Protein 7EYM (pdb70)

Structure (mmCIF, N/CA/C/O backbone):
data_7EYM
#
_entry.id   7EYM
#
_cell.length_a   55.242
_cell.length_b   55.242
_cell.length_c   111.851
_cell.angle_alpha   90.000
_cell.angle_beta   90.000
_cell.angle_gamma   90.000
#
_symmetry.space_group_name_H-M   'P 41 21 2'
#
loop_
_entity.id
_entity.type
_entity.pdbx_description
1 polymer 'Pyrimidine/purine nucleoside phosphorylase'
2 water water
#
loop_
_atom_site.group_PDB
_atom_site.id
_atom_site.type_symbol
_atom_site.label_atom_id
_atom_site.label_alt_id
_atom_site.label_comp_id
_atom_site.label_asym_id
_atom_site.label_entity_id
_atom_site.label_seq_id
_atom_site.pdbx_PDB_ins_code
_atom_site.Cartn_x
_atom_site.Cartn_y
_atom_site.Cartn_z
_atom_site.occupancy
_atom_site.B_iso_or_equiv
_atom_site.auth_seq_id
_atom_site.auth_comp_id
_atom_site.auth_asym_id
_atom_site.auth_atom_id
_atom_site.pdbx_PDB_model_num
ATOM 1 N N . SER A 1 1 ? 0.02300 -2.10300 25.52900 1.000 38.42000 0 SER A N 1
ATOM 2 C CA . SER A 1 1 ? 0.06200 -3.51800 25.17600 1.000 35.87000 0 SER A CA 1
ATOM 3 C C . SER A 1 1 ? -0.05500 -3.69700 23.66500 1.000 28.38000 0 SER A C 1
ATOM 4 O O . SER A 1 1 ? 0.94000 -3.96100 22.98400 1.000 34.60000 0 SER A O 1
ATOM 7 N N . MET A 1 2 ? -1.26800 -3.55000 23.13300 1.000 23.43000 1 MET A N 1
ATOM 8 C CA . MET A 1 2 ? -1.43100 -3.60500 21.68900 1.000 20.40000 1 MET A CA 1
ATOM 9 C C . MET A 1 2 ? -0.76600 -2.40800 21.02000 1.000 19.35000 1 MET A C 1
ATOM 10 O O . MET A 1 2 ? -0.08600 -2.56000 20.00000 1.000 22.83000 1 MET A O 1
ATOM 15 N N . ILE A 1 3 ? -0.95100 -1.21700 21.58500 1.000 13.26000 2 ILE A N 1
ATOM 16 C CA . ILE A 1 3 ? -0.46700 0.03800 21.01200 1.000 9.91000 2 ILE A CA 1
ATOM 17 C C . ILE A 1 3 ? 0.46200 0.66000 22.04100 1.000 11.45000 2 ILE A C 1
ATOM 18 O O . ILE A 1 3 ? 0.01800 1.06000 23.12500 1.000 12.41000 2 ILE A O 1
ATOM 23 N N . LYS A 1 4 ? 1.74600 0.73500 21.72900 1.000 11.46000 3 LYS A N 1
ATOM 24 C CA . LYS A 1 4 ? 2.73900 1.19200 22.69100 1.000 11.64000 3 LYS A CA 1
ATOM 25 C C . LYS A 1 4 ? 2.99600 2.67900 22.49700 1.000 11.64000 3 LYS A C 1
ATOM 26 O O . LYS A 1 4 ? 3.42500 3.10500 21.42100 1.000 12.52000 3 LYS A O 1
ATOM 32 N N . GLU A 1 5 ? 2.75600 3.47200 23.53200 1.000 11.05000 4 GLU A N 1
ATOM 33 C CA . GLU A 1 5 ? 3.09300 4.88600 23.47800 1.000 12.94000 4 GLU A CA 1
ATOM 34 C C . GLU A 1 5 ? 4.52100 5.10700 23.95500 1.000 15.72000 4 GLU A C 1
ATOM 35 O O . GLU A 1 5 ? 4.93200 4.57300 24.99200 1.000 18.05000 4 GLU A O 1
ATOM 41 N N . ASN A 1 6 ? 5.27600 5.89400 23.20200 1.000 11.99000 5 ASN A N 1
ATOM 42 C CA . ASN A 1 6 ? 6.58300 6.35700 23.64200 1.000 14.30000 5 ASN A CA 1
ATOM 43 C C . ASN A 1 6 ? 6.60500 7.87400 23.67100 1.000 16.83000 5 ASN A C 1
ATOM 44 O O . ASN A 1 6 ? 5.98100 8.53700 22.83600 1.000 13.54000 5 ASN A O 1
ATOM 49 N N . VAL A 1 7 ? 7.30200 8.41600 24.66000 1.000 16.94000 6 VAL A N 1
ATOM 50 C CA . VAL A 1 7 ? 7.42400 9.85200 24.84900 1.000 14.98000 6 VAL A CA 1
ATOM 51 C C . VAL A 1 7 ? 8.90600 10.19000 24.89100 1.000 15.84000 6 VAL A C 1
ATOM 52 O O . VAL A 1 7 ? 9.67900 9.53900 25.60400 1.000 19.90000 6 VAL A O 1
ATOM 56 N N . TYR A 1 8 ? 9.29700 11.21000 24.13700 1.000 13.81000 7 TYR A N 1
ATOM 57 C CA . TYR A 1 8 ? 10.68100 11.63900 24.04400 1.000 15.48000 7 TYR A CA 1
ATOM 58 C C . TYR A 1 8 ? 10.73400 13.15400 24.18400 1.000 10.25000 7 TYR A C 1
ATOM 59 O O . TYR A 1 8 ? 9.73200 13.85100 24.02600 1.000 13.41000 7 TYR A O 1
ATOM 68 N N . PHE A 1 9 ? 11.93500 13.65800 24.48100 1.000 13.34000 8 PHE A N 1
ATOM 69 C CA . PHE A 1 9 ? 12.21100 15.09300 24.47500 1.000 14.2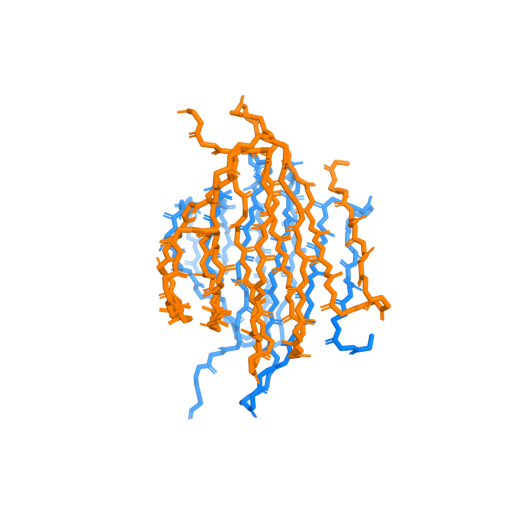7000 8 PHE A CA 1
ATOM 70 C C . PHE A 1 9 ? 11.20100 15.87300 25.30700 1.000 15.44000 8 PHE A C 1
ATOM 71 O O . PHE A 1 9 ? 10.61200 16.85900 24.86100 1.000 15.30000 8 PHE A O 1
ATOM 79 N N . ASP A 1 10 ? 10.99700 15.40900 26.53900 1.000 19.00000 9 ASP A N 1
ATOM 80 C CA . ASP A 1 10 ? 10.15600 16.11900 27.49800 1.000 18.34000 9 ASP A CA 1
ATOM 81 C C . ASP A 1 10 ? 8.72100 16.26000 26.99500 1.000 17.85000 9 ASP A C 1
ATOM 82 O O . ASP A 1 10 ? 8.02400 17.21800 27.33400 1.000 19.76000 9 ASP A O 1
ATOM 87 N N . GLY A 1 11 ? 8.26300 15.30000 26.19000 1.000 17.53000 10 GLY A N 1
ATOM 88 C CA . GLY A 1 11 ? 6.92100 15.33500 25.64600 1.000 14.86000 10 GLY A CA 1
ATOM 89 C C . GLY A 1 11 ? 6.78500 15.99500 24.28800 1.000 15.23000 10 GLY A C 1
ATOM 90 O O . GLY A 1 11 ? 5.66500 16.08000 23.76700 1.000 14.56000 10 GLY A O 1
ATOM 91 N N . ASN A 1 12 ? 7.87700 16.47600 23.70400 1.000 12.59000 11 ASN A N 1
ATOM 92 C CA . ASN A 1 12 ? 7.81000 17.15100 22.41500 1.000 11.83000 11 ASN A CA 1
ATOM 93 C C . ASN A 1 12 ? 7.81300 16.19700 21.23000 1.000 11.40000 11 ASN A C 1
ATOM 94 O O . ASN A 1 12 ? 7.59400 16.64700 20.10200 1.000 11.43000 11 ASN A O 1
ATOM 99 N N . VAL A 1 13 ? 8.08500 14.91700 21.44900 1.000 10.18000 12 VAL A N 1
ATOM 100 C CA . VAL A 1 13 ? 7.90000 13.87900 20.44600 1.000 12.40000 12 VAL A CA 1
ATOM 101 C C . VAL A 1 13 ? 7.15400 12.74300 21.12600 1.000 12.03000 12 VAL A C 1
ATOM 102 O O . VAL A 1 13 ? 7.55600 12.28900 22.20500 1.000 12.44000 12 VAL A O 1
ATOM 106 N N . LYS A 1 14 ? 6.06200 12.29900 20.51500 1.000 11.12000 13 LYS A N 1
ATOM 107 C CA . LYS A 1 14 ? 5.31700 11.14700 21.00500 1.000 11.27000 13 LYS A CA 1
ATOM 108 C C . LYS A 1 14 ? 5.00100 10.23500 19.83100 1.000 9.76000 13 LYS A C 1
ATOM 109 O O . LYS A 1 14 ? 4.77400 10.70300 18.70700 1.000 9.77000 13 LYS A O 1
ATOM 115 N N . SER A 1 15 ? 5.01200 8.92900 20.09000 1.000 11.90000 14 SER A N 1
ATOM 116 C CA . SER A 1 15 ? 4.77600 7.94900 19.04100 1.000 10.62000 14 SER A CA 1
ATOM 117 C C . SER A 1 15 ? 3.91100 6.81600 19.56600 1.000 9.73000 14 SER A C 1
ATOM 118 O O . SER A 1 15 ? 3.82500 6.57700 20.77800 1.000 10.24000 14 SER A O 1
ATOM 121 N N . LEU A 1 16 ? 3.24700 6.14300 18.62700 1.000 8.57000 15 LEU A N 1
ATOM 122 C CA . LEU A 1 16 ? 2.42700 4.96700 18.89100 1.000 9.06000 15 LEU A CA 1
ATOM 123 C C . LEU A 1 16 ? 2.93800 3.81000 18.04600 1.000 7.98000 15 LEU 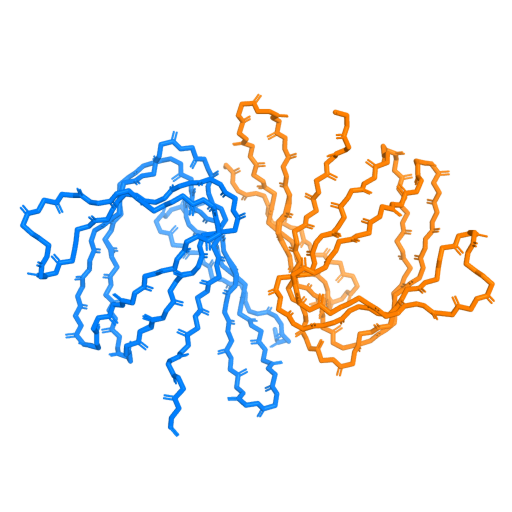A C 1
ATOM 124 O O . LEU A 1 16 ? 2.92500 3.88300 16.80800 1.000 8.49000 15 LEU A O 1
ATOM 129 N N . GLY A 1 17 ? 3.40700 2.75500 18.70600 1.000 9.85000 16 GLY A N 1
ATOM 130 C CA . GLY A 1 17 ? 3.90500 1.58200 18.01200 1.000 9.67000 16 GLY A CA 1
ATOM 131 C C . GLY A 1 17 ? 2.80600 0.54100 17.88600 1.000 10.90000 16 GLY A C 1
ATOM 132 O O . GLY A 1 17 ? 2.06600 0.27900 18.83600 1.000 13.08000 16 GLY A O 1
ATOM 133 N N . PHE A 1 18 ? 2.70900 -0.05300 16.70400 1.000 9.76000 17 PHE A N 1
ATOM 134 C CA . PHE A 1 18 ? 1.64900 -1.00300 16.42000 1.000 13.35000 17 PHE A CA 1
ATOM 135 C C . PHE A 1 18 ? 2.20600 -2.10700 15.53900 1.000 11.04000 17 PHE A C 1
ATOM 136 O O . PHE A 1 18 ? 3.10400 -1.88500 14.72600 1.000 13.13000 17 PHE A O 1
ATOM 144 N N . SER A 1 19 ? 1.62600 -3.29100 15.66500 1.000 14.47000 18 SER A N 1
ATOM 145 C CA . SER A 1 19 ? 2.15600 -4.45500 14.98000 1.000 20.46000 18 SER A CA 1
ATOM 146 C C . SER A 1 19 ? 1.16400 -4.96600 13.94800 1.000 23.31000 18 SER A C 1
ATOM 147 O O . SER A 1 19 ? -0.03900 -5.06600 14.21600 1.000 26.65000 18 SER A O 1
ATOM 150 N N . GLN A 1 20 ? 1.69000 -5.28700 12.77700 1.000 21.76000 19 GLN A N 1
ATOM 151 C CA . GLN A 1 20 ? 0.99900 -6.04700 11.75800 1.000 24.04000 19 GLN A CA 1
ATOM 152 C C . GLN A 1 20 ? 1.66500 -7.42200 11.72100 1.000 30.37000 19 GLN A C 1
ATOM 153 O O . GLN A 1 20 ? 2.52600 -7.72800 12.54500 1.000 34.24000 19 GLN A O 1
ATOM 159 N N . GLN A 1 21 ? 1.26900 -8.27100 10.77500 1.000 42.17000 20 GLN A N 1
ATOM 160 C CA . GLN A 1 21 ? 1.79000 -9.63500 10.78800 1.000 40.73000 20 GLN A CA 1
ATOM 161 C C . GLN A 1 21 ? 3.27300 -9.68500 10.42600 1.000 33.59000 20 GLN A C 1
ATOM 162 O O . GLN A 1 21 ? 4.00000 -10.54300 10.93400 1.000 41.55000 20 GLN A O 1
ATOM 168 N N . ASP A 1 22 ? 3.75600 -8.75400 9.59700 1.000 34.93000 21 ASP A N 1
ATOM 169 C CA . ASP A 1 22 ? 5.19000 -8.63000 9.35100 1.000 35.36000 21 ASP A CA 1
ATOM 170 C C . ASP A 1 22 ? 5.95000 -7.81500 10.39700 1.000 31.08000 21 ASP A C 1
ATOM 171 O O . ASP A 1 22 ? 7.14100 -7.55800 10.19700 1.000 28.69000 21 ASP A O 1
ATOM 176 N N . GLY A 1 23 ? 5.31500 -7.43600 11.50300 1.000 19.46000 22 GLY A N 1
ATOM 177 C CA . GLY A 1 23 ? 5.98900 -6.72100 12.56900 1.000 19.92000 22 GLY A CA 1
ATOM 178 C C . GLY A 1 23 ? 5.48800 -5.32200 12.88400 1.000 15.01000 22 GLY A C 1
ATOM 179 O O . GLY A 1 23 ? 4.35400 -4.95600 12.55200 1.000 19.26000 22 GLY A O 1
ATOM 180 N N . GLU A 1 24 ? 6.34100 -4.52200 13.51800 1.000 12.20000 23 GLU A N 1
ATOM 181 C CA . GLU A 1 24 ? 5.95700 -3.24600 14.11200 1.000 11.13000 23 GLU A CA 1
ATOM 182 C C . GLU A 1 24 ? 6.25800 -2.05400 13.20900 1.000 14.68000 23 GLU A C 1
ATOM 183 O O . GLU A 1 24 ? 7.25200 -2.03000 12.47900 1.000 15.04000 23 GLU A O 1
ATOM 189 N N . SER A 1 25 ? 5.38800 -1.04500 13.29900 1.000 11.12000 24 SER A N 1
ATOM 190 C CA . SER A 1 25 ? 5.58300 0.27300 12.70600 1.000 10.46000 24 SER A CA 1
ATOM 191 C C . SER A 1 25 ? 5.22200 1.30200 13.76500 1.000 9.01000 24 SER A C 1
ATOM 192 O O . SER A 1 25 ? 4.69200 0.96600 14.82200 1.000 9.21000 24 SER A O 1
ATOM 195 N N . THR A 1 26 ? 5.51600 2.57000 13.50600 1.000 9.74000 25 THR A N 1
ATOM 196 C CA . THR A 1 26 ? 5.10900 3.60500 14.44800 1.000 9.38000 25 THR A CA 1
ATOM 197 C C . THR A 1 26 ? 4.55500 4.80300 13.70400 1.000 8.88000 25 THR A C 1
ATOM 198 O O . THR A 1 26 ? 5.00500 5.14000 12.60400 1.000 10.43000 25 THR A O 1
ATOM 202 N N A VAL A 1 27 ? 3.55500 5.45600 14.30000 0.690 8.19000 26 VAL A N 1
ATOM 203 N N B VAL A 1 27 ? 3.56700 5.42900 14.30000 0.310 8.23000 26 VAL A N 1
ATOM 204 C CA A VAL A 1 27 ? 3.09100 6.76400 13.84700 0.690 8.91000 26 VAL A CA 1
ATOM 205 C CA B VAL A 1 27 ? 3.18400 6.75800 13.87200 0.310 8.93000 26 VAL A CA 1
ATOM 206 C C A VAL A 1 27 ? 3.27000 7.74400 15.00000 0.690 8.49000 26 VAL A C 1
ATOM 207 C C B VAL A 1 27 ? 3.47900 7.69500 15.02800 0.310 8.44000 26 VAL A C 1
ATOM 208 O O A VAL A 1 27 ? 2.99600 7.40400 16.15400 0.690 10.36000 26 VAL A O 1
ATOM 209 O O B VAL A 1 27 ? 3.49600 7.28600 16.19300 0.310 7.74000 26 VAL A O 1
ATOM 216 N N . GLY A 1 28 ? 3.76700 8.94600 14.70300 1.000 8.22000 27 GLY A N 1
ATOM 217 C CA . GLY A 1 28 ? 4.09400 9.86500 15.76800 1.000 8.85000 27 GLY A CA 1
ATOM 218 C C . GLY A 1 28 ? 3.91000 11.30900 15.37900 1.000 6.68000 27 GLY A C 1
ATOM 219 O O . GLY A 1 28 ? 3.55900 11.63500 14.24500 1.000 8.04000 27 GLY A O 1
ATOM 220 N N . VAL A 1 29 ? 4.16300 12.17800 16.35600 1.000 8.06000 28 VAL A N 1
ATOM 221 C CA . VAL A 1 29 ? 4.09500 13.61900 16.17400 1.000 7.94000 28 VAL A CA 1
ATOM 222 C C . VAL A 1 29 ? 5.33600 14.24100 16.79200 1.000 8.61000 28 VAL A C 1
ATOM 223 O O . VAL A 1 29 ? 5.75300 13.85600 17.89000 1.000 8.59000 28 VAL A O 1
ATOM 227 N N . MET A 1 30 ? 5.90600 15.22600 16.10600 1.000 7.90000 29 MET A N 1
ATOM 228 C CA . MET A 1 30 ? 6.96700 16.06000 16.65800 1.000 8.53000 29 MET A CA 1
ATOM 229 C C . MET A 1 30 ? 6.47100 17.49300 16.74400 1.000 8.92000 29 MET A C 1
ATOM 230 O O . MET A 1 30 ? 5.99100 18.05500 15.75300 1.000 9.85000 29 MET A O 1
ATOM 235 N N . ALA A 1 31 ? 6.56400 18.07500 17.94100 1.000 9.49000 30 ALA A N 1
ATOM 236 C CA . ALA A 1 31 ? 6.24900 19.48400 18.12800 1.000 9.12000 30 ALA A CA 1
ATOM 237 C C . ALA A 1 31 ? 7.36900 20.35400 17.55400 1.000 8.94000 30 ALA A C 1
ATOM 238 O O . ALA A 1 31 ? 8.47900 19.87200 17.31700 1.000 10.64000 30 ALA A O 1
ATOM 240 N N . PRO A 1 32 ? 7.08700 21.63000 17.26800 1.000 9.78000 31 PRO A N 1
ATOM 241 C CA . PRO A 1 32 ? 8.14500 22.50500 16.74200 1.000 10.20000 31 PRO A CA 1
ATOM 242 C C . PRO A 1 32 ? 9.35100 22.54000 17.66800 1.000 10.67000 31 PRO A C 1
ATOM 243 O O . PRO A 1 32 ? 9.21600 22.62800 18.89100 1.000 12.18000 31 PRO A O 1
ATOM 247 N N . GLY A 1 33 ? 10.53200 22.46400 17.07200 1.000 10.80000 32 GLY A N 1
ATOM 248 C CA . GLY A 1 33 ? 11.76500 22.38000 17.82300 1.000 10.31000 32 GLY A CA 1
ATOM 249 C C . GLY A 1 33 ? 12.84100 21.73200 16.97700 1.000 10.75000 32 GLY A C 1
ATOM 250 O O . GLY A 1 33 ? 12.68600 21.57800 15.76700 1.000 10.35000 32 GLY A O 1
ATOM 251 N N . GLN A 1 34 ? 13.92400 21.34800 17.63600 1.000 10.96000 33 GLN A N 1
ATOM 252 C CA . GLN A 1 34 ? 15.08700 20.70800 16.98400 1.000 10.84000 33 GLN A CA 1
ATOM 253 C C . GLN A 1 34 ? 15.51600 19.48700 17.79200 1.000 11.51000 33 GLN A C 1
ATOM 254 O O . GLN A 1 34 ? 15.63200 19.58700 18.97000 1.000 14.86000 33 GLN A O 1
ATOM 260 N N . TYR A 1 35 ? 15.64000 18.34200 17.12400 1.000 9.92000 34 TYR A N 1
ATOM 261 C CA . TYR A 1 35 ? 15.80400 17.05000 17.77600 1.000 11.18000 34 TYR A CA 1
ATOM 262 C C . TYR A 1 35 ? 16.91100 16.26100 17.10500 1.000 11.34000 34 TYR A C 1
ATOM 263 O O . TYR A 1 35 ? 17.25500 16.49200 15.94300 1.000 12.93000 34 TYR A O 1
ATOM 272 N N A THR A 1 36 ? 17.46900 15.32500 17.85500 0.670 14.77000 35 THR A N 1
ATOM 273 N N B THR A 1 36 ? 17.45200 15.29300 17.83800 0.330 14.77000 35 THR A N 1
ATOM 274 C CA A THR A 1 36 ? 18.41400 14.36100 17.32200 0.670 13.59000 35 THR A CA 1
ATOM 275 C CA B THR A 1 36 ? 18.45100 14.37500 17.30600 0.330 13.74000 35 THR A CA 1
ATOM 276 C C A THR A 1 36 ? 17.90800 12.97700 17.67400 0.670 15.68000 35 THR A C 1
ATOM 277 C C B THR A 1 36 ? 18.06700 12.96000 17.70600 0.330 15.58000 35 THR A C 1
ATOM 278 O O A THR A 1 36 ? 17.39000 12.75900 18.77400 0.670 16.13000 35 THR A O 1
ATOM 279 O O B THR A 1 36 ? 17.80500 12.69800 18.88400 0.330 16.16000 35 THR A O 1
ATOM 286 N N . PHE A 1 37 ? 18.02800 12.05100 16.73400 1.000 16.34000 36 PHE A N 1
ATOM 287 C CA . PHE A 1 37 ? 17.65000 10.67400 16.98900 1.000 15.37000 36 PHE A CA 1
ATOM 288 C C . PHE A 1 37 ? 18.71100 9.73300 16.45500 1.000 16.64000 36 PHE A C 1
ATOM 289 O O . PHE A 1 37 ? 19.33100 9.99200 15.42500 1.000 17.47000 36 PHE A O 1
ATOM 297 N N . GLY A 1 38 ? 18.90100 8.62500 17.16200 1.000 19.26000 37 GLY A N 1
ATOM 298 C CA . GLY A 1 38 ? 19.78200 7.57600 16.71000 1.000 18.12000 37 GLY A CA 1
ATOM 299 C C . GLY A 1 38 ? 18.96800 6.47300 16.07700 1.000 17.99000 37 GLY A C 1
ATOM 300 O O . GLY A 1 38 ? 17.76900 6.34200 16.31400 1.000 24.11000 37 GLY A O 1
ATOM 301 N N . THR A 1 39 ? 19.62400 5.69000 15.23200 1.000 17.08000 38 THR A N 1
ATOM 302 C CA . THR A 1 39 ? 18.97900 4.55100 14.60800 1.000 15.38000 38 THR A CA 1
ATOM 303 C C . THR A 1 39 ? 19.75500 3.29500 14.94800 1.000 18.45000 38 THR A C 1
ATOM 304 O O . THR A 1 39 ? 20.97000 3.32500 15.14800 1.000 21.34000 38 THR A O 1
ATOM 308 N N . GLY A 1 40 ? 19.02000 2.18900 15.03500 1.000 17.91000 39 GLY A N 1
ATOM 309 C CA . GLY A 1 40 ? 19.57000 0.85800 15.02900 1.000 18.85000 39 GLY A CA 1
ATOM 310 C C . GLY A 1 40 ? 19.44500 0.28200 13.63300 1.000 16.54000 39 GLY A C 1
ATOM 311 O O . GLY A 1 40 ? 20.35000 0.42800 12.79100 1.000 20.17000 39 GLY A O 1
ATOM 312 N N . ALA A 1 41 ? 18.32200 -0.36400 13.35600 1.000 17.00000 40 ALA A N 1
ATOM 313 C CA . ALA A 1 41 ? 17.99800 -0.74700 11.99100 1.000 15.74000 40 ALA A CA 1
ATOM 314 C C . ALA A 1 41 ? 17.80400 0.49900 11.12600 1.000 16.88000 40 ALA A C 1
ATOM 315 O O . ALA A 1 41 ? 17.42000 1.56400 11.62900 1.000 16.61000 40 ALA A O 1
ATOM 317 N N . PRO A 1 42 ? 18.10300 0.40800 9.83400 1.000 15.07000 41 PRO A N 1
ATOM 318 C CA . PRO A 1 42 ? 17.71400 1.49300 8.92600 1.000 15.36000 41 PRO A CA 1
ATOM 319 C C . PRO A 1 42 ? 16.20100 1.63900 8.96000 1.000 17.18000 41 PRO A C 1
ATOM 320 O O . PRO A 1 42 ? 15.46800 0.68500 9.22600 1.000 14.84000 41 PRO A O 1
ATOM 324 N N A GLU A 1 43 ? 15.72100 2.84100 8.67000 0.710 12.92000 42 GLU A N 1
ATOM 325 N N B GLU A 1 43 ? 15.73900 2.86600 8.71200 0.290 13.00000 42 GLU A N 1
ATOM 326 C CA A GLU A 1 43 ? 14.29100 3.07700 8.76100 0.710 12.66000 42 GLU A CA 1
ATOM 327 C CA B GLU A 1 43 ? 14.33200 3.22100 8.83400 0.290 12.77000 42 GLU A CA 1
ATOM 328 C C A GLU A 1 43 ? 13.85500 4.03500 7.66600 0.710 10.00000 42 GLU A C 1
ATOM 329 C C B GLU A 1 43 ? 13.87500 3.97400 7.59100 0.290 10.21000 42 GLU A C 1
ATOM 330 O O A GLU A 1 43 ? 14.65700 4.78900 7.10200 0.710 10.77000 42 GLU A O 1
ATOM 331 O O B GLU A 1 43 ? 14.68300 4.52700 6.84100 0.290 10.73000 42 GLU A O 1
ATOM 342 N N . ARG A 1 44 ? 12.55900 3.99100 7.38100 1.000 9.92000 43 ARG A N 1
ATOM 343 C CA . ARG A 1 44 ? 11.92400 4.84200 6.38400 1.000 9.25000 43 ARG A CA 1
ATOM 344 C C . ARG A 1 44 ? 10.88000 5.68100 7.10200 1.000 11.07000 43 ARG A C 1
ATOM 345 O O . ARG A 1 44 ? 9.96900 5.13600 7.73600 1.000 10.16000 43 ARG A O 1
ATOM 353 N N A MET A 1 45 ? 11.02400 6.99400 7.00900 0.600 8.86000 44 MET A N 1
ATOM 354 N N B MET A 1 45 ? 11.01200 7.00000 7.00700 0.400 8.87000 44 MET A N 1
ATOM 355 C CA A MET A 1 45 ? 10.08500 7.94700 7.57500 0.600 8.79000 44 MET A CA 1
ATOM 356 C CA B MET A 1 45 ? 10.07400 7.94100 7.60700 0.400 8.85000 44 MET A CA 1
ATOM 357 C C A MET A 1 45 ? 9.26300 8.55800 6.45400 0.600 9.15000 44 MET A C 1
ATOM 358 C C B MET A 1 45 ? 9.26900 8.63300 6.51700 0.400 9.09000 44 MET A C 1
ATOM 359 O O A MET A 1 45 ? 9.82100 9.03100 5.45600 0.600 9.32000 44 MET A O 1
ATOM 360 O O B MET A 1 45 ? 9.84500 9.25400 5.61500 0.400 9.56000 44 MET A O 1
ATOM 369 N N . THR A 1 46 ? 7.94500 8.53800 6.60700 1.000 8.91000 45 THR A N 1
ATOM 370 C CA . THR A 1 46 ? 7.04400 9.20700 5.67700 1.000 8.19000 45 THR A CA 1
ATOM 371 C C . THR A 1 46 ? 6.37100 10.35000 6.41900 1.000 8.14000 45 THR A C 1
ATOM 372 O O . THR A 1 46 ? 5.88100 10.16600 7.54200 1.000 8.67000 45 THR A O 1
ATOM 376 N N . VAL A 1 47 ? 6.39500 11.53900 5.83500 1.000 8.31000 46 VAL A N 1
ATOM 377 C CA . VAL A 1 47 ? 5.71700 12.67800 6.44200 1.000 7.83000 46 VAL A CA 1
ATOM 378 C C . VAL A 1 47 ? 4.22100 12.56000 6.16200 1.000 7.66000 46 VAL A C 1
ATOM 379 O O . VAL A 1 47 ? 3.79700 12.46700 5.00800 1.000 8.67000 46 VAL A O 1
ATOM 383 N N . VAL A 1 48 ? 3.41700 12.54300 7.21600 1.000 7.58000 47 VAL A N 1
ATOM 384 C CA . VAL A 1 48 ? 1.96500 12.42400 7.08500 1.000 8.34000 47 VAL A CA 1
ATOM 385 C C . VAL A 1 48 ? 1.29500 13.78700 6.97600 1.000 9.52000 47 VAL A C 1
ATOM 386 O O . VAL A 1 48 ? 0.42200 13.99000 6.12700 1.000 11.15000 47 VAL A O 1
ATOM 390 N N . LYS A 1 49 ? 1.68600 14.74400 7.82200 1.000 8.20000 48 LYS A N 1
ATOM 391 C CA . LYS A 1 49 ? 1.13900 16.09500 7.76500 1.000 8.75000 48 LYS A CA 1
ATOM 392 C C . LYS A 1 49 ? 2.16800 17.01300 8.40100 1.000 8.77000 48 LYS A C 1
ATOM 393 O O . LYS A 1 49 ? 2.64400 16.72700 9.50400 1.000 10.20000 48 LYS A O 1
ATOM 399 N N . GLY A 1 50 ? 2.51300 18.09800 7.71700 1.000 9.54000 49 GLY A N 1
ATOM 400 C CA . GLY A 1 50 ? 3.57900 18.96800 8.19300 1.000 8.71000 49 GLY A CA 1
ATOM 401 C C . GLY A 1 50 ? 4.83700 18.82200 7.36200 1.000 8.34000 49 GLY A C 1
ATOM 402 O O . GLY A 1 50 ? 4.77700 18.52800 6.16500 1.000 9.51000 49 GLY A O 1
ATOM 403 N N . ALA A 1 51 ? 5.99800 19.02200 7.97900 1.000 8.28000 50 ALA A N 1
ATOM 404 C CA . ALA A 1 51 ? 7.25800 18.90500 7.25800 1.000 9.52000 50 ALA A CA 1
ATOM 405 C C . ALA A 1 51 ? 8.37100 18.64500 8.25900 1.000 7.90000 50 ALA A C 1
ATOM 406 O O . ALA A 1 51 ? 8.32400 19.12700 9.39900 1.000 9.89000 50 ALA A O 1
ATOM 408 N N . LEU A 1 52 ? 9.37500 17.89100 7.82900 1.000 8.24000 51 LEU A N 1
ATOM 409 C CA . LEU A 1 52 ? 10.56500 17.64100 8.63200 1.000 8.33000 51 LEU A CA 1
ATOM 410 C C . LEU A 1 52 ? 11.77800 18.09300 7.83800 1.000 12.01000 51 LEU A C 1
ATOM 411 O O . LEU A 1 52 ? 11.97400 17.65700 6.70200 1.000 10.19000 51 LEU A O 1
ATOM 416 N N . THR A 1 53 ? 12.61000 18.93600 8.44200 1.000 10.68000 52 THR A N 1
ATOM 417 C CA . THR A 1 53 ? 13.84600 19.38100 7.81000 1.000 10.94000 52 THR A CA 1
ATOM 418 C C . THR A 1 53 ? 15.00200 18.64700 8.47700 1.000 10.91000 52 THR A C 1
ATOM 419 O O . THR A 1 53 ? 15.20900 18.77700 9.69200 1.000 12.46000 52 THR A O 1
ATOM 423 N N . ILE A 1 54 ? 15.72200 17.83400 7.71000 1.000 10.71000 53 ILE A N 1
ATOM 424 C CA . ILE A 1 54 ? 16.60800 16.84700 8.30600 1.000 11.52000 53 ILE A CA 1
ATOM 425 C C . ILE A 1 54 ? 18.04700 17.03700 7.84500 1.000 14.26000 53 ILE A C 1
ATOM 426 O O . ILE A 1 54 ? 18.32900 17.60300 6.78200 1.000 13.09000 53 ILE A O 1
ATOM 431 N N . LYS A 1 55 ? 18.96400 16.51900 8.65700 1.000 11.32000 54 LYS A N 1
ATOM 432 C CA . LYS A 1 55 ? 20.37200 16.43700 8.28300 1.000 14.92000 54 LYS A CA 1
ATOM 433 C C . LYS A 1 55 ? 20.89500 15.08100 8.73000 1.000 13.90000 54 LYS A C 1
ATOM 434 O O . LYS A 1 55 ? 21.03700 14.82700 9.93200 1.000 14.35000 54 LYS A O 1
ATOM 440 N N . ARG A 1 56 ? 21.13200 14.19900 7.76600 1.000 13.03000 55 ARG A N 1
ATOM 441 C CA . ARG A 1 56 ? 21.74400 12.90300 7.99800 1.000 14.43000 55 ARG A CA 1
ATOM 442 C C . ARG A 1 56 ? 23.23800 13.00700 7.71500 1.000 22.10000 55 ARG A C 1
ATOM 443 O O . ARG A 1 56 ? 23.72900 14.03200 7.24400 1.000 22.32000 55 ARG A O 1
ATOM 451 N N . VAL A 1 57 ? 23.95800 11.91400 7.98800 1.000 19.85000 56 VAL A N 1
ATOM 452 C CA . VAL A 1 57 ? 25.40500 11.91200 7.78500 1.000 23.81000 56 VAL A CA 1
ATOM 453 C C . VAL A 1 57 ? 25.78300 12.15100 6.32700 1.000 29.22000 56 VAL A C 1
ATOM 454 O O . VAL A 1 57 ? 26.89300 12.61500 6.04700 1.000 34.93000 56 VAL A O 1
ATOM 458 N N . THR A 1 58 ? 24.88900 11.85000 5.38600 1.000 22.66000 57 THR A N 1
ATOM 459 C CA . THR A 1 58 ? 25.17800 12.00600 3.96500 1.000 27.02000 57 THR A CA 1
ATOM 460 C C . THR A 1 58 ? 24.67000 13.32400 3.39100 1.000 25.05000 57 THR A C 1
ATOM 461 O O . THR A 1 58 ? 24.90600 13.60300 2.21000 1.000 23.51000 57 THR A O 1
ATOM 465 N N . ASP A 1 59 ? 23.99800 14.15100 4.19200 1.000 20.56000 58 ASP A N 1
ATOM 466 C CA . ASP A 1 59 ? 23.43200 15.39900 3.70000 1.000 21.75000 58 ASP A CA 1
ATOM 467 C C . ASP A 1 59 ? 24.44300 16.51900 3.89700 1.000 27.93000 58 ASP A C 1
ATOM 468 O O . ASP A 1 59 ? 24.82100 16.82900 5.03300 1.000 29.77000 58 ASP A O 1
ATOM 473 N N . ALA A 1 60 ? 24.86900 17.13300 2.79200 1.000 33.85000 59 ALA A N 1
ATOM 474 C CA . ALA A 1 60 ? 25.73300 18.30300 2.89700 1.000 29.89000 59 ALA A CA 1
ATOM 475 C C . ALA A 1 60 ? 24.95500 19.52000 3.38100 1.000 33.07000 59 ALA A C 1
ATOM 476 O O . ALA A 1 60 ? 25.53600 20.43000 3.98300 1.000 31.48000 59 ALA A O 1
ATOM 478 N N . ASP A 1 61 ? 23.64700 19.55400 3.13000 1.000 27.43000 60 ASP A N 1
ATOM 479 C CA . ASP A 1 61 ? 22.78100 20.63100 3.57200 1.000 21.07000 60 ASP A CA 1
ATOM 480 C C . ASP A 1 61 ? 21.53900 20.03400 4.22000 1.000 17.39000 60 ASP A C 1
ATOM 481 O O . ASP A 1 61 ? 21.24800 18.84400 4.07400 1.000 24.63000 60 ASP A O 1
ATOM 486 N N . TRP A 1 62 ? 20.81000 20.87500 4.95000 1.000 17.37000 61 TRP A N 1
ATOM 487 C CA . TRP A 1 62 ? 19.52200 20.45800 5.49400 1.000 17.34000 61 TRP A CA 1
ATOM 488 C C . TRP A 1 62 ? 18.53500 20.27100 4.34600 1.000 19.80000 61 TRP A C 1
ATOM 489 O O . TRP A 1 62 ? 18.56000 21.01600 3.36200 1.000 21.17000 61 TRP A O 1
ATOM 500 N N . VAL A 1 63 ? 17.66600 19.26600 4.46100 1.000 15.98000 62 VAL A N 1
ATOM 501 C CA . VAL A 1 63 ? 16.69800 18.95200 3.41300 1.000 16.07000 62 VAL A CA 1
ATOM 502 C C . VAL A 1 63 ? 15.30700 18.89500 4.02700 1.000 13.60000 62 VAL A C 1
ATOM 503 O O . VAL A 1 63 ? 15.08500 18.18300 5.01700 1.000 13.02000 62 VAL A O 1
ATOM 507 N N . THR A 1 64 ? 14.36000 19.59000 3.41100 1.000 12.87000 63 THR A N 1
ATOM 508 C CA . THR A 1 64 ? 12.98800 19.63700 3.90000 1.000 11.90000 63 THR A CA 1
ATOM 509 C C . THR A 1 64 ? 12.15600 18.59200 3.17100 1.000 12.95000 63 THR A C 1
ATOM 510 O O . THR A 1 64 ? 12.08200 18.59600 1.93400 1.000 15.35000 63 THR A O 1
ATOM 514 N N . PHE A 1 65 ? 11.48600 17.74400 3.94200 1.000 9.27000 64 PHE A N 1
ATOM 515 C CA . PHE A 1 65 ? 10.57400 16.72800 3.43400 1.000 9.00000 64 PHE A CA 1
ATOM 516 C C . PHE A 1 65 ? 9.17100 17.13900 3.84400 1.000 9.65000 64 PHE A C 1
ATOM 517 O O . PHE A 1 65 ? 8.89600 17.32800 5.03500 1.000 10.09000 64 PHE A O 1
ATOM 525 N N . THR A 1 66 ? 8.29100 17.29300 2.85800 1.000 8.40000 65 THR A N 1
ATOM 526 C CA . THR A 1 66 ? 6.92600 17.73000 3.08300 1.000 10.36000 65 THR A CA 1
ATOM 527 C C . THR A 1 66 ? 5.98500 16.52700 3.03600 1.000 7.88000 65 THR A C 1
ATOM 528 O O . THR A 1 66 ? 6.40200 15.39000 2.80200 1.000 8.51000 65 THR A O 1
ATOM 532 N N . ALA A 1 67 ? 4.69700 16.79000 3.26500 1.000 9.83000 66 ALA A N 1
ATOM 533 C CA . ALA A 1 67 ? 3.70900 15.72900 3.38800 1.000 10.02000 66 ALA A CA 1
ATOM 534 C C . ALA A 1 67 ? 3.68000 14.87200 2.13100 1.000 9.81000 66 ALA A C 1
ATOM 535 O O . ALA A 1 67 ? 3.63200 15.38500 1.00500 1.000 10.79000 66 ALA A O 1
ATOM 537 N N . GLY A 1 68 ? 3.67300 13.55600 2.32300 1.000 8.45000 67 GLY A N 1
ATOM 538 C CA . GLY A 1 68 ? 3.70200 12.61700 1.22500 1.000 9.23000 67 GLY A CA 1
ATOM 539 C C . GLY A 1 68 ? 5.08600 12.16200 0.81800 1.000 10.17000 67 GLY A C 1
ATOM 540 O O . GLY A 1 68 ? 5.21000 11.15400 0.10800 1.000 12.56000 67 GLY A O 1
ATOM 541 N N . GLU A 1 69 ? 6.12100 12.88100 1.22600 1.000 8.60000 68 GLU A N 1
ATOM 542 C CA . GLU A 1 69 ? 7.48900 12.51500 0.92200 1.000 8.98000 68 GLU A CA 1
ATOM 543 C C . GLU A 1 69 ? 8.02700 11.54400 1.96700 1.000 7.86000 68 GLU A C 1
ATOM 544 O O . GLU A 1 69 ? 7.52000 11.44700 3.09200 1.000 9.29000 68 GLU A O 1
ATOM 550 N N . ALA A 1 70 ? 9.02700 10.76900 1.56400 1.000 7.97000 69 ALA A N 1
ATOM 551 C CA . ALA A 1 70 ? 9.58700 9.76800 2.44900 1.000 8.93000 69 ALA A CA 1
ATOM 552 C C . ALA A 1 70 ? 11.09100 9.78000 2.30500 1.000 9.58000 69 ALA A C 1
ATOM 553 O O . ALA A 1 70 ? 11.61400 9.87600 1.19000 1.000 8.18000 69 ALA A O 1
ATOM 555 N N . PHE A 1 71 ? 11.78200 9.60000 3.42700 1.000 7.75000 70 PHE A N 1
ATOM 556 C CA . PHE A 1 71 ? 13.23100 9.52900 3.43300 1.000 8.51000 70 PHE A CA 1
ATOM 557 C C . PHE A 1 71 ? 13.66700 8.30400 4.21600 1.000 9.00000 70 PHE A C 1
ATOM 558 O O . PHE A 1 71 ? 12.93000 7.77300 5.05400 1.000 9.78000 70 PHE A O 1
ATOM 566 N N . GLU A 1 72 ? 14.86500 7.84300 3.91900 1.000 8.17000 71 GLU A N 1
ATOM 567 C CA . GLU A 1 72 ? 15.44200 6.72700 4.64600 1.000 10.18000 71 GLU A CA 1
ATOM 568 C C . GLU A 1 72 ? 16.65800 7.18200 5.43400 1.000 9.47000 71 GLU A C 1
ATOM 569 O O . GLU A 1 72 ? 17.37000 8.11300 5.04400 1.000 12.19000 71 GLU A O 1
ATOM 575 N N . VAL A 1 73 ? 16.85300 6.55400 6.59000 1.000 10.97000 72 VAL A N 1
ATOM 576 C CA . VAL A 1 73 ? 17.99900 6.82900 7.44500 1.000 12.46000 72 VAL A CA 1
ATOM 577 C C . VAL A 1 73 ? 18.79000 5.53700 7.57400 1.000 12.30000 72 VAL A C 1
ATOM 578 O O . VAL A 1 73 ? 18.20800 4.46400 7.77000 1.000 12.49000 72 VAL A O 1
ATOM 582 N N . ALA A 1 74 ? 20.10700 5.64200 7.42500 1.000 13.40000 73 ALA A N 1
ATOM 583 C CA . ALA A 1 74 ? 20.97600 4.48100 7.51000 1.000 17.06000 73 ALA A CA 1
ATOM 584 C C . ALA A 1 74 ? 20.87200 3.84200 8.89000 1.000 16.28000 73 ALA A C 1
ATOM 585 O O . ALA A 1 74 ? 20.54500 4.49600 9.88800 1.000 16.72000 73 ALA A O 1
ATOM 587 N N . GLY A 1 75 ? 21.16100 2.54700 8.93600 1.000 20.10000 74 GLY A N 1
ATOM 588 C CA . GLY A 1 75 ? 21.23200 1.85600 10.20100 1.000 19.42000 74 GLY A CA 1
ATOM 589 C C . GLY A 1 75 ? 22.40800 2.30700 11.04200 1.000 21.30000 74 GLY A C 1
ATOM 590 O O . GLY A 1 75 ? 23.40200 2.84400 10.54700 1.000 17.58000 74 GLY A O 1
ATOM 591 N N . ASN A 1 76 ? 22.25800 2.09200 12.35300 1.000 21.99000 75 ASN A N 1
ATOM 592 C CA . ASN A 1 76 ? 23.31900 2.34200 13.32300 1.000 25.56000 75 ASN A CA 1
ATOM 593 C C . ASN A 1 76 ? 23.96100 3.70800 13.08600 1.000 23.92000 75 ASN A C 1
ATOM 594 O O . ASN A 1 76 ? 25.17500 3.84800 12.96100 1.000 27.09000 75 ASN A O 1
ATOM 599 N N . SER A 1 77 ? 23.10400 4.72800 13.00200 1.000 20.79000 76 SER A N 1
ATOM 600 C CA . SER A 1 77 ? 23.48600 6.08000 12.61500 1.000 18.83000 76 SER A CA 1
ATOM 601 C C . SER A 1 77 ? 22.72600 7.07500 13.48700 1.000 20.18000 76 SER A C 1
ATOM 602 O O . SER A 1 77 ? 22.14900 6.70900 14.51400 1.000 23.87000 76 SER A O 1
ATOM 605 N N . SER A 1 78 ? 22.77000 8.35200 13.11000 1.000 20.33000 77 SER A N 1
ATOM 606 C CA . SER A 1 78 ? 21.97300 9.36300 13.78700 1.000 20.50000 77 SER A CA 1
ATOM 607 C C . SER A 1 78 ? 21.64100 10.47000 12.80000 1.000 20.61000 77 SER A C 1
ATOM 608 O O . SER A 1 78 ? 22.29400 10.62300 11.76500 1.000 20.15000 77 SER A O 1
ATOM 611 N N . PHE A 1 79 ? 20.62500 11.26000 13.13900 1.000 16.91000 78 PHE A N 1
ATOM 612 C CA . PHE A 1 79 ? 20.23400 12.36100 12.26800 1.000 14.75000 78 PHE A CA 1
ATOM 613 C C . PHE A 1 79 ? 19.54200 13.44300 13.07600 1.000 14.59000 78 PHE A C 1
ATOM 614 O O . PHE A 1 79 ? 19.01400 13.19400 14.16200 1.000 15.11000 78 PHE A O 1
ATOM 622 N N . ASP A 1 80 ? 19.57500 14.65900 12.54500 1.000 13.23000 79 ASP A N 1
ATOM 623 C CA . ASP A 1 80 ? 18.96300 15.79900 13.20000 1.000 14.20000 79 ASP A CA 1
ATOM 624 C C . ASP A 1 80 ? 17.71200 16.20200 12.43700 1.000 11.41000 79 ASP A C 1
ATOM 625 O O . ASP A 1 80 ? 17.64600 16.07200 11.20800 1.000 12.61000 79 ASP A O 1
ATOM 630 N N . LEU A 1 81 ? 16.73800 16.73300 13.16400 1.000 10.59000 80 LEU A N 1
ATOM 631 C CA . LEU A 1 81 ? 15.50100 17.22300 12.57900 1.000 9.15000 80 LEU A CA 1
ATOM 632 C C . LEU A 1 81 ? 15.18300 18.60500 13.12300 1.000 13.19000 80 LEU A C 1
ATOM 633 O O . LEU A 1 81 ? 15.32400 18.85700 14.32800 1.000 13.46000 80 LEU A O 1
ATOM 638 N N . GLN A 1 82 ? 14.75200 19.49500 12.23200 1.000 10.11000 81 GLN A N 1
ATOM 639 C CA . GLN A 1 82 ? 14.13400 20.76500 12.59400 1.000 10.29000 81 GLN A CA 1
ATOM 640 C C . GLN A 1 82 ? 12.67500 20.69600 12.20300 1.000 11.99000 81 GLN A C 1
ATOM 641 O O . GLN A 1 82 ? 12.34000 20.26200 11.09000 1.000 11.82000 81 GLN A O 1
ATOM 647 N N . VAL A 1 83 ? 11.81300 21.12200 13.11300 1.000 10.26000 82 VAL A N 1
ATOM 648 C CA . VAL A 1 83 ? 10.37400 21.04000 12.95400 1.000 9.81000 82 VAL A CA 1
ATOM 649 C C . VAL A 1 83 ? 9.82900 22.44000 13.16700 1.000 10.45000 82 VAL A C 1
ATOM 650 O O . VAL A 1 83 ? 10.00900 23.02200 14.24500 1.000 11.08000 82 VAL A O 1
ATOM 654 N N . GLU A 1 84 ? 9.19700 22.99800 12.14100 1.000 10.91000 83 GLU A N 1
ATOM 655 C CA . GLU A 1 84 ? 8.67900 24.35500 12.22300 1.000 10.67000 83 GLU A CA 1
ATOM 656 C C . GLU A 1 84 ? 7.19100 24.41700 12.52200 1.000 15.37000 83 GLU A C 1
ATOM 657 O O . GLU A 1 84 ? 6.69900 25.46700 12.94800 1.000 15.27000 83 GLU A O 1
ATOM 663 N N . VAL A 1 85 ? 6.46300 23.32500 12.29400 1.000 12.68000 84 VAL A N 1
ATOM 664 C CA . VAL A 1 85 ? 5.06500 23.19400 12.67200 1.000 13.54000 84 VAL A CA 1
ATOM 665 C C . VAL A 1 85 ? 4.90800 21.76200 13.17000 1.000 12.09000 84 VAL A C 1
ATOM 666 O O . VAL A 1 85 ? 5.64200 20.86700 12.74400 1.000 11.04000 84 VAL A O 1
ATOM 670 N N . ALA A 1 86 ? 3.98900 21.54500 14.11100 1.000 11.81000 85 ALA A N 1
ATOM 671 C CA . ALA A 1 86 ? 3.78400 20.18700 14.61500 1.000 10.87000 85 ALA A CA 1
ATOM 672 C C . ALA A 1 86 ? 3.49600 19.25400 13.44800 1.000 10.30000 85 ALA A C 1
ATOM 673 O O . ALA A 1 86 ? 2.64600 19.54700 12.59700 1.000 11.44000 85 ALA A O 1
ATOM 675 N N . THR A 1 87 ? 4.22600 18.13900 13.40100 1.000 8.74000 86 THR A N 1
ATOM 676 C CA . THR A 1 87 ? 4.27900 17.29800 12.21100 1.000 9.19000 86 THR A CA 1
ATOM 677 C C . THR A 1 87 ? 4.06900 15.83600 12.57800 1.000 8.38000 86 THR A C 1
ATOM 678 O O . THR A 1 87 ? 4.73100 15.31400 13.48100 1.000 9.53000 86 THR A O 1
ATOM 682 N N . ALA A 1 88 ? 3.16200 15.17700 11.86400 1.000 7.84000 87 ALA A N 1
ATOM 683 C CA . ALA A 1 88 ? 2.91300 13.75200 12.02800 1.000 8.25000 87 ALA A CA 1
ATOM 684 C C . ALA A 1 88 ? 3.71600 12.96000 11.00500 1.000 6.92000 87 ALA A C 1
ATOM 685 O O . ALA A 1 88 ? 3.91700 13.40400 9.86900 1.000 8.28000 87 ALA A O 1
ATOM 687 N N . TYR A 1 89 ? 4.17300 11.77500 11.41300 1.000 7.31000 88 TYR A N 1
ATOM 688 C CA . TYR A 1 89 ? 5.03400 10.94100 10.58700 1.000 6.26000 88 TYR A CA 1
ATOM 689 C C . TYR A 1 89 ? 4.69500 9.47100 10.79900 1.000 6.74000 88 TYR A C 1
ATOM 690 O O . TYR A 1 89 ? 4.12600 9.08300 11.82400 1.000 7.11000 88 TYR A O 1
ATOM 699 N N . LEU A 1 90 ? 5.08300 8.65500 9.81700 1.000 8.34000 89 LEU A N 1
ATOM 700 C CA . LEU A 1 90 ? 5.06900 7.20000 9.90100 1.000 7.09000 89 LEU A CA 1
ATOM 701 C C . LEU A 1 90 ? 6.50800 6.71600 9.81900 1.000 8.80000 89 LEU A C 1
ATOM 702 O O . LEU A 1 90 ? 7.27200 7.17900 8.96400 1.000 9.89000 89 LEU A O 1
ATOM 707 N N . CYS A 1 91 ? 6.88100 5.78100 10.68100 1.000 8.79000 90 CYS A N 1
ATOM 708 C CA . CYS A 1 91 ? 8.23400 5.24600 10.69700 1.000 10.14000 90 CYS A CA 1
ATOM 709 C C . CYS A 1 91 ? 8.15200 3.73200 10.55000 1.000 12.16000 90 CYS A C 1
ATOM 710 O O . CYS A 1 91 ? 7.38100 3.07700 11.26000 1.000 11.09000 90 CYS A O 1
ATOM 713 N N . GLU A 1 92 ? 8.90700 3.18300 9.59600 1.000 10.43000 91 GLU A N 1
ATOM 714 C CA . GLU A 1 92 ? 8.88400 1.75800 9.29600 1.000 11.33000 91 GLU A CA 1
ATOM 715 C C . GLU A 1 92 ? 10.30400 1.22900 9.18200 1.000 13.03000 91 GLU A C 1
ATOM 716 O O . GLU A 1 92 ? 11.24000 1.96000 8.84100 1.000 11.36000 91 GLU A O 1
ATOM 722 N N . PHE A 1 93 ? 10.45200 -0.05900 9.48700 1.000 12.60000 92 PHE A N 1
ATOM 723 C CA . PHE A 1 93 ? 11.64600 -0.79100 9.10900 1.000 12.81000 92 PHE A CA 1
ATOM 724 C C . PHE A 1 93 ? 11.67300 -0.93800 7.59100 1.000 16.68000 92 PHE A C 1
ATOM 725 O O . PHE A 1 93 ? 10.64200 -0.85800 6.91600 1.000 16.36000 92 PHE A O 1
ATOM 733 N N . LEU A 1 94 ? 12.86300 -1.16500 7.05100 1.000 15.37000 93 LEU A N 1
ATOM 734 C CA . LEU A 1 94 ? 12.97800 -1.34800 5.61200 1.000 15.68000 93 LEU A CA 1
ATOM 735 C C . LEU A 1 94 ? 12.57000 -2.76800 5.22400 1.000 19.23000 93 LEU A C 1
ATOM 736 O O . LEU A 1 94 ? 12.66200 -3.69300 6.03700 1.000 20.31000 93 LEU A O 1
ATOM 741 N N . PRO A 1 95 ? 12.03500 -2.94800 4.01600 1.000 21.00000 94 PRO A N 1
ATOM 742 C CA . PRO A 1 95 ? 11.68700 -4.29800 3.55800 1.000 23.07000 94 PRO A CA 1
ATOM 743 C C . PRO A 1 95 ? 12.92600 -5.18100 3.56400 1.000 27.45000 94 PRO A C 1
ATOM 744 O O . PRO A 1 95 ? 14.04900 -4.71300 3.34900 1.000 26.75000 94 PRO A O 1
ATOM 748 N N . ALA A 1 96 ? 12.71200 -6.46900 3.81000 1.000 30.23000 95 ALA A N 1
ATOM 749 C CA . ALA A 1 96 ? 13.82100 -7.41500 3.94600 1.000 36.27000 95 ALA A CA 1
ATOM 750 C C . ALA A 1 96 ? 14.02900 -8.24900 2.68200 1.000 31.38000 95 ALA A C 1
ATOM 751 O O . ALA A 1 96 ? 13.43700 -9.31900 2.52600 1.000 35.95000 95 ALA A O 1
ATOM 753 N N . MET B 1 2 ? 1.83800 20.10300 24.25000 1.000 28.54000 1 MET B N 1
ATOM 754 C CA . MET B 1 2 ? 1.69300 20.33500 22.82400 1.000 23.39000 1 MET B CA 1
ATOM 755 C C . MET B 1 2 ? 0.98000 19.17500 22.13800 1.000 21.94000 1 MET B C 1
ATOM 756 O O . MET B 1 2 ? 0.10700 19.38400 21.28800 1.000 23.89000 1 MET B O 1
ATOM 761 N N . ILE B 1 3 ? 1.33500 17.95300 22.52000 1.000 13.70000 2 ILE B N 1
ATOM 762 C CA . ILE B 1 3 ? 0.85000 16.74900 21.85800 1.000 14.73000 2 ILE B CA 1
ATOM 763 C C . ILE B 1 3 ? -0.02400 16.01600 22.86500 1.000 11.84000 2 ILE B C 1
ATOM 764 O O . ILE B 1 3 ? 0.47500 15.50300 23.87300 1.000 14.78000 2 ILE B O 1
ATOM 769 N N . LYS B 1 4 ? -1.32300 15.96200 22.60400 1.000 13.21000 3 LYS B N 1
ATOM 770 C CA . LYS B 1 4 ? -2.27500 15.40000 23.55700 1.000 13.23000 3 LYS B CA 1
ATOM 771 C C . LYS B 1 4 ? -2.55800 13.95000 23.18900 1.000 14.95000 3 LYS B C 1
ATOM 772 O O . LYS B 1 4 ? -3.08800 13.67200 22.10400 1.000 14.66000 3 LYS B O 1
ATOM 778 N N . GLU B 1 5 ? -2.24000 13.03400 24.09700 1.000 14.93000 4 GLU B N 1
ATOM 779 C CA . GLU B 1 5 ? -2.57800 11.63300 23.89300 1.000 14.87000 4 GLU B CA 1
ATOM 780 C C . GLU B 1 5 ? -3.97500 11.35200 24.42500 1.000 15.98000 4 GLU B C 1
ATOM 781 O O . GLU B 1 5 ? -4.31600 11.77300 25.53500 1.000 16.68000 4 GLU B O 1
ATOM 787 N N . ASN B 1 6 ? -4.78600 10.65400 23.63200 1.000 13.65000 5 ASN B N 1
ATOM 788 C CA . ASN B 1 6 ? -6.07500 10.14100 24.08000 1.000 14.39000 5 ASN B CA 1
ATOM 789 C C . ASN B 1 6 ? -6.10400 8.62800 23.91500 1.000 15.20000 5 ASN B C 1
ATOM 790 O O . ASN B 1 6 ? -5.53500 8.08300 22.96000 1.000 13.66000 5 ASN B O 1
ATOM 795 N N . VAL B 1 7 ? -6.74500 7.94900 24.86200 1.000 13.22000 6 VAL B N 1
ATOM 796 C CA . VAL B 1 7 ? -6.86900 6.49800 24.87000 1.000 12.96000 6 VAL B CA 1
ATOM 797 C C . VAL B 1 7 ? -8.34200 6.14600 24.98200 1.000 14.66000 6 VAL B C 1
ATOM 798 O O . VAL B 1 7 ? -9.07200 6.74400 25.78200 1.000 16.91000 6 VAL B O 1
ATOM 802 N N . TYR B 1 8 ? -8.78000 5.19200 24.17100 1.000 12.71000 7 TYR B N 1
ATOM 803 C CA . TYR B 1 8 ? -10.16400 4.74600 24.15400 1.000 12.52000 7 TYR B CA 1
ATOM 804 C C . TYR B 1 8 ? -10.22600 3.22600 24.13600 1.000 11.98000 7 TYR B C 1
ATOM 805 O O . TYR B 1 8 ? -9.25700 2.53800 23.80700 1.000 11.08000 7 TYR B O 1
ATOM 814 N N . PHE B 1 9 ? -11.40300 2.70300 24.47200 1.000 13.14000 8 PHE B N 1
ATOM 815 C CA . PHE B 1 9 ? -11.70600 1.28400 24.30000 1.000 13.06000 8 PHE B CA 1
ATOM 816 C C . PHE B 1 9 ? -10.65300 0.38500 24.94400 1.000 11.94000 8 PHE B C 1
ATOM 817 O O . PHE B 1 9 ? -10.10200 -0.52500 24.32000 1.000 11.64000 8 PHE B O 1
ATOM 825 N N . ASP B 1 10 ? -10.35600 0.65900 26.21300 1.000 13.72000 9 ASP B N 1
ATOM 826 C CA . ASP B 1 10 ? -9.46500 -0.21000 26.97400 1.000 12.48000 9 ASP B CA 1
ATOM 827 C C . ASP B 1 10 ? -8.08400 -0.31300 26.33400 1.000 11.58000 9 ASP B C 1
ATOM 828 O O . ASP B 1 10 ? -7.45600 -1.37100 26.34200 1.000 13.10000 9 ASP B O 1
ATOM 833 N N . GLY B 1 11 ? -7.63400 0.77500 25.70600 1.000 12.09000 10 GLY B N 1
ATOM 834 C CA . GLY B 1 11 ? -6.33100 0.79200 25.07600 1.000 11.66000 10 GLY B CA 1
ATOM 835 C C . GLY B 1 11 ? -6.30100 0.35300 23.62900 1.000 13.02000 10 GLY B C 1
ATOM 836 O O . GLY B 1 11 ? -5.21700 0.33900 23.03000 1.000 13.28000 10 GLY B O 1
ATOM 837 N N . ASN B 1 12 ? -7.44300 -0.01000 23.03800 1.000 10.88000 11 ASN B N 1
ATOM 838 C CA . ASN B 1 12 ? -7.45200 -0.49200 21.66100 1.000 11.43000 11 ASN B CA 1
ATOM 839 C C . ASN B 1 12 ? -7.47500 0.62300 20.62300 1.000 9.57000 11 ASN B C 1
ATOM 840 O O . ASN B 1 12 ? -7.28200 0.33500 19.44000 1.000 11.92000 11 ASN B O 1
ATOM 845 N N . VAL B 1 13 ? -7.71000 1.86600 21.02700 1.000 9.21000 12 VAL B N 1
ATOM 846 C CA . VAL B 1 13 ? -7.55800 3.01700 20.14600 1.000 9.70000 12 VAL B CA 1
ATOM 847 C C . VAL B 1 13 ? -6.77400 4.07400 20.90300 1.000 11.01000 12 VAL B C 1
ATOM 848 O O . VAL B 1 13 ? -7.11500 4.41100 22.04400 1.000 10.98000 12 VAL B O 1
ATOM 852 N N . LYS B 1 14 ? -5.72000 4.59600 20.28200 1.000 9.32000 13 LYS B N 1
ATOM 853 C CA . LYS B 1 14 ? -4.95000 5.68700 20.85900 1.000 9.80000 13 LYS B CA 1
ATOM 854 C C . LYS B 1 14 ? -4.68800 6.72300 19.78100 1.000 9.15000 13 LYS B C 1
ATOM 855 O O . LYS B 1 14 ? -4.52400 6.38500 18.60500 1.000 10.64000 13 LYS B O 1
ATOM 861 N N . SER B 1 15 ? -4.67100 7.98900 20.18800 1.000 10.96000 14 SER B N 1
ATOM 862 C CA . SER B 1 15 ? -4.49700 9.08600 19.25100 1.000 9.88000 14 SER B CA 1
ATOM 863 C C . SER B 1 15 ? -3.58800 10.14200 19.85200 1.000 10.60000 14 SER B C 1
ATOM 864 O O . SER B 1 15 ? -3.45900 10.25300 21.07500 1.000 10.52000 14 SER B O 1
ATOM 867 N N . LEU B 1 16 ? -2.95100 10.90700 18.96700 1.000 9.62000 15 LEU B N 1
ATOM 868 C CA . LEU B 1 16 ? -2.09200 12.03100 19.31300 1.000 10.22000 15 LEU B CA 1
ATOM 869 C C . LEU B 1 16 ? -2.64200 13.25800 18.60600 1.000 9.15000 15 LEU B C 1
ATOM 870 O O . LEU B 1 16 ? -2.67800 13.30200 17.37000 1.000 10.14000 15 LEU B O 1
ATOM 875 N N . GLY B 1 17 ? -3.09600 14.23400 19.38700 1.000 11.36000 16 GLY B N 1
ATOM 876 C CA . GLY B 1 17 ? -3.63200 15.47600 18.85500 1.000 11.83000 16 GLY B CA 1
ATOM 877 C C . GLY B 1 17 ? -2.56600 16.55400 18.82600 1.000 12.17000 16 GLY B C 1
ATOM 878 O O . GLY B 1 17 ? -1.78300 16.69300 19.76700 1.000 14.77000 16 GLY B O 1
ATOM 879 N N . PHE B 1 18 ? -2.53700 17.31100 17.72900 1.000 12.31000 17 PHE B N 1
ATOM 880 C CA . PHE B 1 18 ? -1.53200 18.34200 17.53000 1.000 13.41000 17 PHE B CA 1
ATOM 881 C C . PHE B 1 18 ? -2.15600 19.50600 16.77300 1.000 12.14000 17 PHE B C 1
ATOM 882 O O . PHE B 1 18 ? -3.13900 19.33500 16.05100 1.000 13.00000 17 PHE B O 1
ATOM 890 N N . SER B 1 19 ? -1.60600 20.69900 16.96200 1.000 13.29000 18 SER B N 1
ATOM 891 C CA . SER B 1 19 ? -2.14700 21.87900 16.30400 1.000 14.51000 18 SER B CA 1
ATOM 892 C C . SER B 1 19 ? -1.11900 22.48200 15.36400 1.000 12.89000 18 SER B C 1
ATOM 893 O O . SER B 1 19 ? 0.06900 22.57100 15.69100 1.000 19.92000 18 SER B O 1
ATOM 896 N N . GLN B 1 20 ? -1.58900 22.84900 14.18600 1.000 15.17000 19 GLN B N 1
ATOM 897 C CA . GLN B 1 20 ? -0.89700 23.67500 13.20900 1.000 15.46000 19 GLN B CA 1
ATOM 898 C C . GLN B 1 20 ? -1.65100 24.99200 13.06900 1.000 22.61000 19 GLN B C 1
ATOM 899 O O . GLN B 1 20 ? -2.56300 25.30300 13.84800 1.000 20.91000 19 GLN B O 1
ATOM 905 N N . GLN B 1 21 ? -1.26100 25.79400 12.08600 1.000 22.69000 20 GLN B N 1
ATOM 906 C CA . GLN B 1 21 ? -1.99200 27.04500 11.89500 1.000 28.11000 20 GLN B CA 1
ATOM 907 C C . GLN B 1 21 ? -3.41600 26.81300 11.39500 1.000 23.23000 20 GLN B C 1
ATOM 908 O O . GLN B 1 21 ? -4.30000 27.61800 11.68200 1.000 30.17000 20 GLN B O 1
ATOM 914 N N . ASP B 1 22 ? -3.66400 25.71500 10.69000 1.000 31.07000 21 ASP B N 1
ATOM 915 C CA . ASP B 1 22 ? -5.02700 25.40200 10.27900 1.000 25.79000 21 ASP B CA 1
ATOM 916 C C . ASP B 1 22 ? -5.86400 24.79900 11.39600 1.000 30.12000 21 ASP B C 1
ATOM 917 O O . ASP B 1 22 ? -7.03500 24.45200 11.16300 1.000 31.62000 21 ASP B O 1
ATOM 922 N N . GLY B 1 23 ? -5.29900 24.67600 12.58800 1.000 2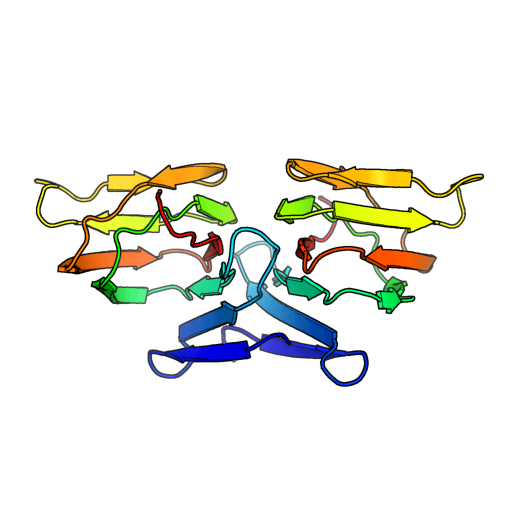0.62000 22 GLY B N 1
ATOM 923 C CA . GLY B 1 23 ? -6.00000 24.12200 13.71800 1.000 16.98000 22 GLY B CA 1
ATOM 9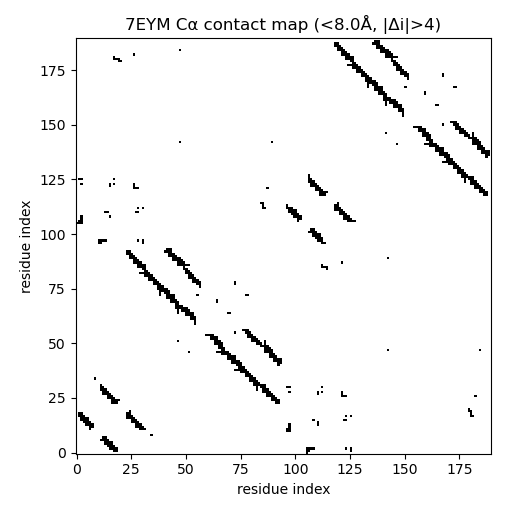24 C C . GLY B 1 23 ? -5.43500 22.76800 14.11400 1.000 14.47000 22 GLY B C 1
ATOM 925 O O . GLY B 1 23 ? -4.27500 22.44200 13.87300 1.000 16.28000 22 GLY B O 1
ATOM 926 N N . GLU B 1 24 ? -6.31100 22.00900 14.73700 1.000 12.40000 23 GLU B N 1
ATOM 927 C CA . GLU B 1 24 ? -5.98700 20.70800 15.34300 1.000 12.58000 23 GLU B CA 1
ATOM 928 C C . GLU B 1 24 ? -6.22000 19.56400 14.36000 1.000 14.10000 23 GLU B C 1
ATOM 929 O O . GLU B 1 24 ? -7.12800 19.64000 13.59000 1.000 13.20000 23 GLU B O 1
ATOM 935 N N . SER B 1 25 ? -5.32200 18.57900 14.41700 1.000 11.44000 24 SER B N 1
ATOM 936 C CA . SER B 1 25 ? -5.46700 17.33900 13.66800 1.000 10.87000 24 SER B CA 1
ATOM 937 C C . SER B 1 25 ? -5.07400 16.23700 14.62600 1.000 9.95000 24 SER B C 1
ATOM 938 O O . SER B 1 25 ? -4.51600 16.48900 15.69800 1.000 10.86000 24 SER B O 1
ATOM 941 N N A THR B 1 26 ? -5.38400 14.99000 14.27900 0.700 9.65000 25 THR B N 1
ATOM 942 N N B THR B 1 26 ? -5.33700 15.01000 14.20800 0.300 9.68000 25 THR B N 1
ATOM 943 C CA A THR B 1 26 ? -4.88700 13.87100 15.07600 0.700 9.23000 25 THR B CA 1
ATOM 944 C CA B THR B 1 26 ? -5.08300 13.86800 15.05900 0.300 9.54000 25 THR B CA 1
ATOM 945 C C A THR B 1 26 ? -4.32200 12.77900 14.18400 0.700 9.39000 25 THR B C 1
ATOM 946 C C B THR B 1 26 ? -4.57100 12.71700 14.21500 0.300 10.02000 25 THR B C 1
ATOM 947 O O A THR B 1 26 ? -4.75600 12.59600 13.04600 0.700 10.05000 25 THR B O 1
ATOM 948 O O B THR B 1 26 ? -5.07200 12.47400 13.11400 0.300 10.11000 25 THR B O 1
ATOM 955 N N A VAL B 1 27 ? -3.34400 12.05400 14.71500 0.700 8.25000 26 VAL B N 1
ATOM 956 N N B VAL B 1 27 ? -3.55900 12.02600 14.72400 0.300 8.45000 26 VAL B N 1
ATOM 957 C CA A VAL B 1 27 ? -2.97400 10.75900 14.16200 0.700 7.97000 26 VAL B CA 1
ATOM 958 C CA B VAL B 1 27 ? -3.08800 10.78300 14.13200 0.300 8.06000 26 VAL B CA 1
ATOM 959 C C A VAL B 1 27 ? -3.24200 9.72600 15.23800 0.700 9.63000 26 VAL B C 1
ATOM 960 C C B VAL B 1 27 ? -3.14000 9.71300 15.20800 0.300 9.72000 26 VAL B C 1
ATOM 961 O O A VAL B 1 27 ? -3.21600 10.03300 16.43200 0.700 11.31000 26 VAL B O 1
ATOM 962 O O B VAL B 1 27 ? -2.84500 9.98200 16.37700 0.300 10.14000 26 VAL B O 1
ATOM 969 N N . GLY B 1 28 ? -3.53100 8.50500 14.81900 1.000 8.78000 27 GLY B N 1
ATOM 970 C CA . GLY B 1 28 ? -3.81400 7.49300 15.81200 1.000 10.06000 27 GLY B CA 1
ATOM 971 C C . GLY B 1 28 ? -3.69100 6.10000 15.25200 1.000 8.24000 27 GLY B C 1
ATOM 972 O O . GLY B 1 28 ? -3.34700 5.89700 14.08500 1.000 8.14000 27 GLY B O 1
ATOM 973 N N . VAL B 1 29 ? -3.94400 5.13600 16.13100 1.000 8.11000 28 VAL B N 1
ATOM 974 C CA . VAL B 1 29 ? -3.91600 3.72500 15.79000 1.000 7.73000 28 VAL B CA 1
ATOM 975 C C . VAL B 1 29 ? -5.16700 3.06700 16.34900 1.000 8.04000 28 VAL B C 1
ATOM 976 O O . VAL B 1 29 ? -5.58900 3.36200 17.47700 1.000 8.37000 28 VAL B O 1
ATOM 980 N N . MET B 1 30 ? -5.75200 2.16400 15.56400 1.000 8.78000 29 MET B N 1
ATOM 981 C CA . MET B 1 30 ? -6.80800 1.27300 16.03500 1.000 8.90000 29 MET B CA 1
ATOM 982 C C . MET B 1 30 ? -6.29100 -0.15100 15.97100 1.000 8.33000 29 MET B C 1
ATOM 983 O O . MET B 1 30 ? -5.85400 -0.60900 14.91600 1.000 10.89000 29 MET B O 1
ATOM 988 N N . ALA B 1 31 ? -6.34300 -0.84400 17.10500 1.000 9.51000 30 ALA B N 1
ATOM 989 C CA . ALA B 1 31 ? -5.99900 -2.24600 17.14100 1.000 9.26000 30 ALA B CA 1
ATOM 990 C C . ALA B 1 31 ? -7.12900 -3.05600 16.50700 1.000 9.34000 30 ALA B C 1
ATOM 991 O O . ALA B 1 31 ? -8.25600 -2.56600 16.37100 1.000 10.79000 30 ALA B O 1
ATOM 993 N N . PRO B 1 32 ? -6.84900 -4.28500 16.08200 1.000 10.52000 31 PRO B N 1
ATOM 994 C CA . PRO B 1 32 ? -7.91500 -5.11200 15.50700 1.000 11.50000 31 PRO B CA 1
ATOM 995 C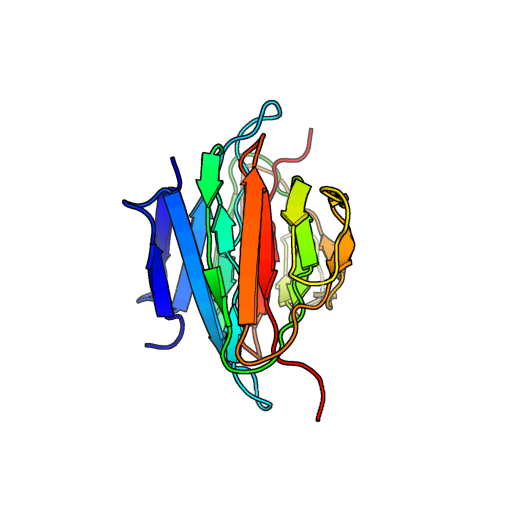 C . PRO B 1 32 ? -9.10600 -5.21100 16.44900 1.000 13.59000 31 PRO B C 1
ATOM 996 O O . PRO B 1 32 ? -8.96300 -5.34500 17.67000 1.000 13.00000 31 PRO B O 1
ATOM 1000 N N . GLY B 1 33 ? -10.29400 -5.10200 15.87200 1.000 12.67000 32 GLY B N 1
ATOM 1001 C CA . GLY B 1 33 ? -11.51400 -5.08500 16.64800 1.000 12.93000 32 GLY B CA 1
ATOM 1002 C C . GLY B 1 33 ? -12.62300 -4.39500 15.87700 1.000 10.23000 32 GLY B C 1
ATOM 1003 O O . GLY B 1 33 ? -12.50200 -4.12200 14.68400 1.000 10.55000 32 GLY B O 1
ATOM 1004 N N . GLN B 1 34 ? -13.70800 -4.13000 16.57700 1.000 13.20000 33 GLN B N 1
ATOM 1005 C CA . GLN B 1 34 ? -14.88100 -3.42800 16.00300 1.000 11.16000 33 GLN B CA 1
ATOM 1006 C C . GLN B 1 34 ? -15.29900 -2.31100 16.95100 1.000 11.86000 33 GLN B C 1
ATOM 1007 O O . GLN B 1 34 ? -15.38000 -2.54000 18.13000 1.000 15.17000 33 GLN B O 1
ATOM 1013 N N . TYR B 1 35 ? -15.46900 -1.10200 16.41900 1.000 12.72000 34 TYR B N 1
ATOM 1014 C CA . TYR B 1 35 ? -15.63600 0.10500 17.21500 1.000 12.84000 34 TYR B CA 1
ATOM 1015 C C . TYR B 1 35 ? -16.78500 0.94100 16.67100 1.000 13.47000 34 TYR B C 1
ATOM 1016 O O . TYR B 1 35 ? -17.11300 0.87200 15.48700 1.000 14.38000 34 TYR B O 1
ATOM 1025 N N . THR B 1 36 ? -17.38900 1.73800 17.55100 1.000 16.84000 35 THR B N 1
ATOM 1026 C CA . THR B 1 36 ? -18.33900 2.77600 17.17100 1.000 18.76000 35 THR B CA 1
ATOM 1027 C C . THR B 1 36 ? -17.79500 4.11500 17.64300 1.000 16.79000 35 THR B C 1
ATOM 1028 O O . THR B 1 36 ? -17.39000 4.25000 18.80200 1.000 18.80000 35 THR B O 1
ATOM 1032 N N . PHE B 1 37 ? -17.78300 5.09800 16.75100 1.000 14.79000 36 PHE B N 1
ATOM 1033 C CA . PHE B 1 37 ? -17.36200 6.44700 17.10200 1.000 15.11000 36 PHE B CA 1
ATOM 1034 C C . PHE B 1 37 ? -18.43800 7.45100 16.72600 1.000 15.65000 36 PHE B C 1
ATOM 1035 O O . PHE B 1 37 ? -19.17200 7.26600 15.75400 1.000 19.37000 36 PHE B O 1
ATOM 1043 N N . GLY B 1 38 ? -18.54300 8.50200 17.53200 1.000 18.66000 37 GLY B N 1
ATOM 1044 C CA . GLY B 1 38 ? -19.42300 9.61100 17.24600 1.000 21.34000 37 GLY B CA 1
ATOM 1045 C C . GLY B 1 38 ? -18.66200 10.79800 16.68300 1.000 19.84000 37 GLY B C 1
ATOM 1046 O O . GLY B 1 38 ? -17.45100 10.92100 16.84800 1.000 25.46000 37 GLY B O 1
ATOM 1047 N N . THR B 1 39 ? -19.38200 11.67100 15.98900 1.000 19.17000 38 THR B N 1
ATOM 1048 C CA . THR B 1 39 ? -18.78900 12.88400 15.44700 1.000 17.04000 38 THR B CA 1
ATOM 1049 C C . THR B 1 39 ? -19.53500 14.11500 15.93900 1.000 22.16000 38 THR B C 1
ATOM 1050 O O . THR B 1 39 ? -20.74500 14.07700 16.19100 1.000 22.09000 38 THR B O 1
ATOM 1054 N N . GLY B 1 40 ? -18.78800 15.20300 16.09000 1.000 20.84000 39 GLY B N 1
ATOM 1055 C CA . GLY B 1 40 ? -19.32200 16.54300 16.212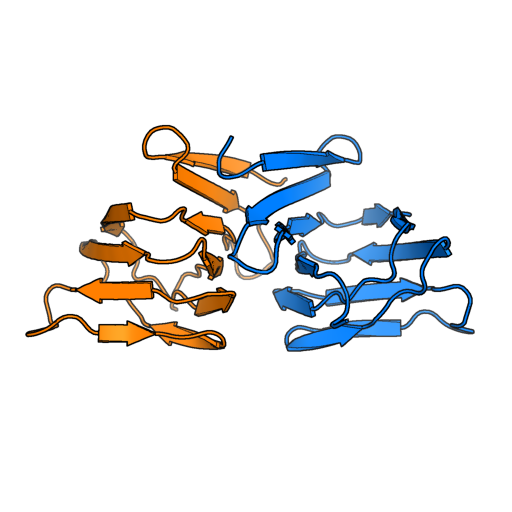00 1.000 19.77000 39 GLY B CA 1
ATOM 1056 C C . GLY B 1 40 ? -19.21000 17.24800 14.88000 1.000 17.80000 39 GLY B C 1
ATOM 1057 O O . GLY B 1 40 ? -20.09100 17.11900 14.00900 1.000 21.41000 39 GLY B O 1
ATOM 1058 N N . ALA B 1 41 ? -18.10100 17.94300 14.65700 1.000 19.66000 40 ALA B N 1
ATOM 1059 C CA . ALA B 1 41 ? -17.80400 18.45600 13.33500 1.000 18.69000 40 ALA B CA 1
ATOM 1060 C C . ALA B 1 41 ? -17.60600 17.28800 12.36700 1.000 20.23000 40 ALA B C 1
ATOM 1061 O O . ALA B 1 41 ? -17.16400 16.20500 12.77200 1.000 19.37000 40 ALA B O 1
ATOM 1063 N N . PRO B 1 42 ? -17.93600 17.47000 11.08700 1.000 18.47000 41 PRO B N 1
ATOM 1064 C CA . PRO B 1 42 ? -17.59800 16.44100 10.09900 1.000 21.77000 41 PRO B CA 1
ATOM 1065 C C . PRO B 1 42 ? -16.09500 16.21000 10.07400 1.000 17.41000 41 PRO B C 1
ATOM 1066 O O . PRO B 1 42 ? -15.30200 17.11100 10.35800 1.000 19.09000 41 PRO B O 1
ATOM 1070 N N . GLU B 1 43 ? -15.71100 14.97100 9.75900 1.000 16.11000 42 GLU B N 1
ATOM 1071 C CA . GLU B 1 43 ? -14.32500 14.52900 9.84100 1.000 18.36000 42 GLU B CA 1
ATOM 1072 C C . GLU B 1 43 ? -13.88300 13.93500 8.51300 1.000 15.47000 42 GLU B C 1
ATOM 1073 O O . GLU B 1 43 ? -14.68100 13.33900 7.78400 1.000 15.30000 42 GLU B O 1
ATOM 1079 N N . ARG B 1 44 ? -12.59500 14.08000 8.21700 1.000 12.76000 43 ARG B N 1
ATOM 1080 C CA . ARG B 1 44 ? -11.95700 13.40000 7.09500 1.000 12.74000 43 ARG B CA 1
ATOM 1081 C C . ARG B 1 44 ? -10.87500 12.49800 7.65800 1.000 10.83000 43 ARG B C 1
ATOM 1082 O O . ARG B 1 44 ? -9.92100 12.98000 8.28100 1.000 11.23000 43 ARG B O 1
ATOM 1090 N N A MET B 1 45 ? -11.03000 11.19200 7.46700 0.550 10.83000 44 MET B N 1
ATOM 1091 N N B MET B 1 45 ? -11.04200 11.19800 7.45500 0.450 10.83000 44 MET B N 1
ATOM 1092 C CA A MET B 1 45 ? -10.07600 10.20800 7.96000 0.550 11.02000 44 MET B CA 1
ATOM 1093 C CA B MET B 1 45 ? -10.09800 10.19500 7.91100 0.450 11.05000 44 MET B CA 1
ATOM 1094 C C A MET B 1 45 ? -9.31300 9.61500 6.78700 0.550 11.87000 44 MET B C 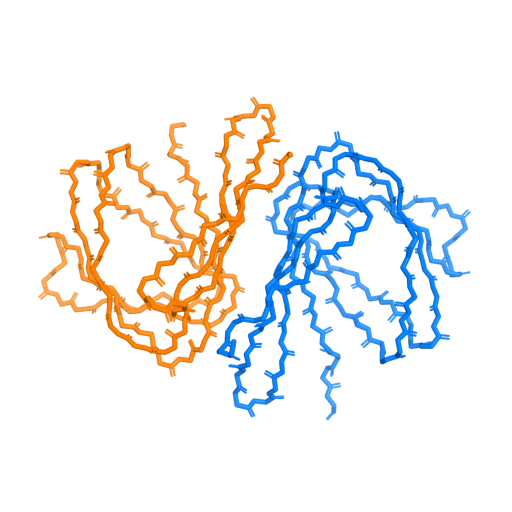1
ATOM 1095 C C B MET B 1 45 ? -9.30000 9.70100 6.71700 0.450 11.96000 44 MET B C 1
ATOM 1096 O O A MET B 1 45 ? -9.92400 9.15600 5.81500 0.550 14.33000 44 MET B O 1
ATOM 1097 O O B MET B 1 45 ? -9.87200 9.40000 5.66600 0.450 13.87000 44 MET B O 1
ATOM 1106 N N . THR B 1 46 ? -7.98500 9.63700 6.87500 1.000 10.42000 45 THR B N 1
ATOM 1107 C CA . THR B 1 46 ? -7.10400 9.04600 5.87800 1.000 10.13000 45 THR B CA 1
ATOM 1108 C C . THR B 1 46 ? -6.41400 7.84100 6.49900 1.000 10.68000 45 THR B C 1
ATOM 1109 O O . THR B 1 46 ? -5.85200 7.93600 7.59200 1.000 10.82000 45 THR B O 1
ATOM 1113 N N . VAL B 1 47 ? -6.43700 6.71400 5.80000 1.000 10.45000 46 VAL B N 1
ATOM 1114 C CA . VAL B 1 47 ? -5.72800 5.52500 6.25700 1.000 10.21000 46 VAL B CA 1
ATOM 1115 C C . VAL B 1 47 ? -4.24400 5.71800 5.96800 1.000 10.82000 46 VAL B C 1
ATOM 1116 O O . VAL B 1 47 ? -3.84900 5.95100 4.81800 1.000 11.97000 46 VAL B O 1
ATOM 1120 N N . VAL B 1 48 ? -3.42000 5.64100 7.00800 1.000 9.90000 47 VAL B N 1
ATOM 1121 C CA . VAL B 1 48 ? -1.97600 5.82500 6.86800 1.000 9.77000 47 VAL B CA 1
ATOM 1122 C C . VAL B 1 48 ? -1.28300 4.50400 6.58500 1.000 11.84000 47 VAL B C 1
ATOM 1123 O O . VAL B 1 48 ? -0.43400 4.41700 5.69200 1.000 12.38000 47 VAL B O 1
ATOM 1127 N N . LYS B 1 49 ? -1.65000 3.46400 7.32600 1.000 9.70000 48 LYS B N 1
ATOM 1128 C CA . LYS B 1 49 ? -1.11200 2.13200 7.08900 1.000 9.22000 48 LYS B CA 1
ATOM 1129 C C . LYS B 1 49 ? -2.11600 1.14000 7.64800 1.000 11.29000 48 LYS B C 1
ATOM 1130 O O . LYS B 1 49 ? -2.56500 1.29900 8.79100 1.000 10.37000 48 LYS B O 1
ATOM 1136 N N . GLY B 1 50 ? -2.47700 0.13500 6.84900 1.000 10.16000 49 GLY B N 1
ATOM 1137 C CA . GLY B 1 50 ? -3.50600 -0.80300 7.25100 1.000 9.54000 49 GLY B CA 1
ATOM 1138 C C . GLY B 1 50 ? -4.77700 -0.60600 6.45000 1.000 10.44000 49 GLY B C 1
ATOM 1139 O O . GLY B 1 50 ? -4.72300 -0.21500 5.27800 1.000 11.50000 49 GLY B O 1
ATOM 1140 N N . ALA B 1 51 ? -5.93300 -0.86700 7.06200 1.000 9.45000 50 ALA B N 1
ATOM 1141 C CA . ALA B 1 51 ? -7.19600 -0.71200 6.35300 1.000 10.15000 50 ALA B CA 1
ATOM 1142 C C . ALA B 1 51 ? -8.31200 -0.57500 7.37300 1.000 10.50000 50 ALA B C 1
ATOM 1143 O O . ALA B 1 51 ? -8.25300 -1.16200 8.45500 1.000 13.11000 50 ALA B O 1
ATOM 1145 N N . LEU B 1 52 ? -9.33100 0.20100 7.01400 1.000 10.49000 51 LEU B N 1
ATOM 1146 C CA . LEU B 1 52 ? -10.52100 0.37400 7.83600 1.000 12.44000 51 LEU B CA 1
ATOM 1147 C C . LEU B 1 52 ? -11.74600 -0.01000 7.01800 1.000 11.94000 51 LEU B C 1
ATOM 1148 O O . LEU B 1 52 ? -11.92200 0.46900 5.89600 1.000 13.16000 51 LEU B O 1
ATOM 1153 N N . THR B 1 53 ? -12.57800 -0.87800 7.56600 1.000 12.59000 52 THR B N 1
ATOM 1154 C CA . THR B 1 53 ? -13.84000 -1.25900 6.94200 1.000 12.96000 52 THR B CA 1
ATOM 1155 C C . THR B 1 53 ? -14.95900 -0.60900 7.74300 1.000 11.90000 52 THR B C 1
ATOM 1156 O O . THR B 1 53 ? -15.10500 -0.88600 8.93500 1.000 12.88000 52 THR B O 1
ATOM 1160 N N . ILE B 1 54 ? -15.72500 0.27500 7.11100 1.000 13.55000 53 ILE B N 1
ATOM 1161 C CA . ILE B 1 54 ? -16.58500 1.17500 7.86500 1.000 13.28000 53 ILE B CA 1
ATOM 1162 C C . ILE B 1 54 ? -18.03800 1.04400 7.42900 1.000 15.35000 53 ILE B C 1
ATOM 1163 O O . ILE B 1 54 ? -18.34900 0.58900 6.32700 1.000 14.35000 53 ILE B O 1
ATOM 1168 N N . LYS B 1 55 ? -18.93200 1.47500 8.31800 1.000 14.49000 54 LYS B N 1
ATOM 1169 C CA . LYS B 1 55 ? -20.35500 1.59400 7.99800 1.000 15.24000 54 LYS B CA 1
ATOM 1170 C C . LYS B 1 55 ? -20.87200 2.89000 8.60600 1.000 12.88000 54 LYS B C 1
ATOM 1171 O O . LYS B 1 55 ? -21.01300 2.99800 9.83000 1.000 16.38000 54 LYS B O 1
ATOM 1177 N N . ARG B 1 56 ? -21.14000 3.87100 7.74900 1.000 16.87000 55 ARG B N 1
ATOM 1178 C CA . ARG B 1 56 ? -21.75000 5.13400 8.12500 1.000 19.08000 55 ARG B CA 1
ATOM 1179 C C . ARG B 1 56 ? -23.26100 5.04200 7.91600 1.000 22.60000 55 ARG B C 1
ATOM 1180 O O . ARG B 1 56 ? -23.78200 4.04200 7.42100 1.000 24.21000 55 ARG B O 1
ATOM 1188 N N . VAL B 1 57 ? -23.97500 6.10300 8.30600 1.000 27.49000 56 VAL B N 1
ATOM 1189 C CA . VAL B 1 57 ? -25.43400 6.10300 8.18900 1.000 27.10000 56 VAL B CA 1
ATOM 1190 C C . VAL B 1 57 ? -25.87900 5.97700 6.74000 1.000 26.91000 56 VAL B C 1
ATOM 1191 O O . VAL B 1 57 ? -26.97900 5.48300 6.46400 1.000 28.85000 56 VAL B O 1
ATOM 1195 N N . THR B 1 58 ? -25.04100 6.40000 5.79600 1.000 28.02000 57 THR B N 1
ATOM 1196 C CA . THR B 1 58 ? -25.37600 6.39300 4.37800 1.000 28.95000 57 THR B CA 1
ATOM 1197 C C . THR B 1 58 ? -24.84400 5.17700 3.63000 1.000 29.84000 57 THR B C 1
ATOM 1198 O O . THR B 1 58 ? -25.03400 5.08900 2.41400 1.000 30.72000 57 THR B O 1
ATOM 1202 N N . ASP B 1 59 ? -24.15000 4.26600 4.30700 1.000 25.41000 58 ASP B N 1
ATOM 1203 C CA . ASP B 1 59 ? -23.59300 3.07900 3.66700 1.000 25.78000 58 ASP B CA 1
ATOM 1204 C C . ASP B 1 59 ? -24.58300 1.93000 3.79900 1.000 27.87000 58 ASP B C 1
ATOM 1205 O O . ASP B 1 59 ? -24.89500 1.50400 4.91600 1.000 31.60000 58 ASP B O 1
ATOM 1210 N N . ALA B 1 60 ? -25.05300 1.40700 2.66400 1.000 27.61000 59 ALA B N 1
ATOM 1211 C CA . ALA B 1 60 ? -25.92600 0.23800 2.72000 1.000 30.69000 59 ALA B CA 1
ATOM 1212 C C . ALA B 1 60 ? -25.15300 -1.01800 3.09800 1.000 27.54000 59 ALA B C 1
ATOM 1213 O O . ALA B 1 60 ? -25.72300 -1.93500 3.70300 1.000 32.02000 59 ALA B O 1
ATOM 1215 N N . ASP B 1 61 ? -23.86400 -1.07200 2.76100 1.000 25.71000 60 ASP B N 1
ATOM 1216 C CA . ASP B 1 61 ? -22.97700 -2.17100 3.10900 1.000 24.10000 60 ASP B CA 1
ATOM 1217 C C . ASP B 1 61 ? -21.68100 -1.59800 3.65800 1.000 21.65000 60 ASP B C 1
ATOM 1218 O O . ASP B 1 61 ? -21.40300 -0.40200 3.53400 1.000 25.69000 60 ASP B O 1
ATOM 1223 N N . TRP B 1 62 ? -20.88300 -2.47400 4.26000 1.000 22.95000 61 TRP B N 1
ATOM 1224 C CA . TRP B 1 62 ? -19.57100 -2.07700 4.74600 1.000 17.06000 61 TRP B CA 1
ATOM 1225 C C . TRP B 1 62 ? -18.66300 -1.70300 3.57900 1.000 21.36000 61 TRP B C 1
ATOM 1226 O O . TRP B 1 62 ? -18.73400 -2.29700 2.49700 1.000 23.21000 61 TRP B O 1
ATOM 1237 N N . VAL B 1 63 ? -17.81600 -0.69500 3.79200 1.000 17.67000 62 VAL B N 1
ATOM 1238 C CA . VAL B 1 63 ? -16.91400 -0.18700 2.76000 1.000 19.16000 62 VAL B CA 1
ATOM 1239 C C . VAL B 1 63 ? -15.49400 -0.20200 3.31200 1.000 17.04000 62 VAL B C 1
ATOM 1240 O O . VAL B 1 63 ? -15.25100 0.29600 4.41500 1.000 14.71000 62 VAL B O 1
ATOM 1244 N N . THR B 1 64 ? -14.55900 -0.75700 2.54700 1.000 15.33000 63 THR B N 1
ATOM 1245 C CA . THR B 1 64 ? -13.16600 -0.87700 2.97000 1.000 15.22000 63 THR B CA 1
ATOM 1246 C C . THR B 1 64 ? -12.29200 0.19600 2.33100 1.000 14.47000 63 THR B C 1
ATOM 1247 O O . THR B 1 64 ? -12.32300 0.38600 1.11000 1.000 16.87000 63 THR B O 1
ATOM 1251 N N . PHE B 1 65 ? -11.51000 0.88900 3.15900 1.000 12.27000 64 PHE B N 1
ATOM 1252 C CA . PHE B 1 65 ? -10.54100 1.88600 2.72300 1.000 12.30000 64 PHE B CA 1
ATOM 1253 C C . PHE B 1 65 ? -9.14400 1.41400 3.08200 1.000 13.95000 64 PHE B C 1
ATOM 1254 O O . PHE B 1 65 ? -8.87400 1.09000 4.24400 1.000 12.08000 64 PHE B O 1
ATOM 1262 N N . THR B 1 66 ? -8.26600 1.36500 2.08900 1.000 13.39000 65 THR B N 1
ATOM 1263 C CA . THR B 1 66 ? -6.90400 0.89000 2.26500 1.000 14.46000 65 THR B CA 1
ATOM 1264 C C . THR B 1 66 ? -5.94600 2.07400 2.36800 1.000 12.84000 65 THR B C 1
ATOM 1265 O O . THR B 1 66 ? -6.35200 3.23800 2.30600 1.000 13.51000 65 THR B O 1
ATOM 1269 N N . ALA B 1 67 ? -4.65500 1.76400 2.52500 1.000 14.99000 66 ALA B N 1
ATOM 1270 C CA . ALA B 1 67 ? -3.64900 2.78500 2.79700 1.000 15.52000 66 ALA B CA 1
ATOM 1271 C C . ALA B 1 67 ? -3.64100 3.86300 1.72300 1.000 14.65000 66 ALA B C 1
ATOM 1272 O O . ALA B 1 67 ? -3.65200 3.57000 0.52400 1.000 17.80000 66 ALA B O 1
ATOM 1274 N N . GLY B 1 68 ? -3.62100 5.11900 2.16400 1.000 14.23000 67 GLY B N 1
ATOM 1275 C CA . GLY B 1 68 ? -3.64400 6.25100 1.27600 1.000 14.19000 67 GLY B CA 1
ATOM 1276 C C . GLY B 1 68 ? -5.02800 6.74900 0.93700 1.000 16.73000 67 GLY B C 1
ATOM 1277 O O . GLY B 1 68 ? -5.17100 7.90400 0.52500 1.000 21.75000 67 GLY B O 1
ATOM 1278 N N . GLU B 1 69 ? -6.05200 5.93300 1.14000 1.000 14.30000 68 GLU B N 1
ATOM 1279 C CA . GLU B 1 69 ? -7.41300 6.33000 0.82900 1.000 13.42000 68 GLU B CA 1
ATOM 1280 C C . GLU B 1 69 ? -8.04000 7.08300 1.99500 1.000 14.02000 68 GLU B C 1
ATOM 1281 O O . GLU B 1 69 ? -7.68500 6.87600 3.16100 1.000 13.53000 68 GLU B O 1
ATOM 1287 N N . ALA B 1 70 ? -9.01600 7.91900 1.67800 1.000 13.96000 69 ALA B N 1
ATOM 1288 C CA . ALA B 1 70 ? -9.63800 8.78900 2.66400 1.000 13.17000 69 ALA B CA 1
ATOM 1289 C C . ALA B 1 70 ? -11.15000 8.73600 2.52100 1.000 14.88000 69 ALA B C 1
ATOM 1290 O O . ALA B 1 70 ? -11.68000 8.43400 1.44700 1.000 17.63000 69 ALA B O 1
ATOM 1292 N N . PHE B 1 71 ? -11.83500 8.91900 3.64700 1.000 13.89000 70 PHE B N 1
ATOM 1293 C CA . PHE B 1 71 ? -13.28800 8.96800 3.67300 1.000 14.74000 70 PHE B CA 1
ATOM 1294 C C . PHE B 1 71 ? -13.73600 10.07500 4.61300 1.000 15.98000 70 PHE B C 1
ATOM 1295 O O . PHE B 1 71 ? -13.00500 10.49300 5.51400 1.000 12.64000 70 PHE B O 1
ATOM 1303 N N . GLU B 1 72 ? -14.96000 10.53700 4.41200 1.000 15.15000 71 GLU B N 1
ATOM 1304 C CA . GLU B 1 72 ? -15.53400 11.56500 5.25900 1.000 14.85000 71 GLU B CA 1
ATOM 1305 C C . GLU B 1 72 ? -16.72200 11.00600 6.02900 1.000 14.13000 71 GLU B C 1
ATOM 1306 O O . GLU B 1 72 ? -17.43100 10.10700 5.55600 1.000 16.65000 71 GLU B O 1
ATOM 1312 N N . VAL B 1 73 ? -16.90300 11.51600 7.24200 1.000 16.03000 72 VAL B N 1
ATOM 1313 C CA . VAL B 1 73 ? -18.01800 11.15000 8.10100 1.000 16.29000 72 VAL B CA 1
ATOM 1314 C C . VAL B 1 73 ? -18.81500 12.41600 8.37400 1.000 19.68000 72 VAL B C 1
ATOM 1315 O O . VAL B 1 73 ? -18.23700 13.46800 8.67300 1.000 17.47000 72 VAL B O 1
ATOM 1319 N N . ALA B 1 74 ? -20.13400 12.32200 8.24700 1.000 16.92000 73 ALA B N 1
ATOM 1320 C CA . ALA B 1 74 ? -20.97400 13.49200 8.45700 1.000 19.43000 73 ALA B CA 1
ATOM 1321 C C . ALA B 1 74 ? -20.83900 14.01000 9.88200 1.000 23.14000 73 ALA B C 1
ATOM 1322 O O . ALA B 1 74 ? -20.49200 13.27500 10.81000 1.000 18.54000 73 ALA B O 1
ATOM 1324 N N . GLY B 1 75 ? -21.10800 15.30100 10.04700 1.000 22.99000 74 GLY B N 1
ATOM 1325 C CA . GLY B 1 75 ? -21.15900 15.86800 11.37300 1.000 23.28000 74 GLY B CA 1
ATOM 1326 C C . GLY B 1 75 ? -22.33700 15.34500 12.17400 1.000 22.47000 74 GLY B C 1
ATOM 1327 O O . GLY B 1 75 ? -23.33000 14.85000 11.63400 1.000 23.26000 74 GLY B O 1
ATOM 1328 N N . ASN B 1 76 ? -22.19900 15.43700 13.49300 1.000 22.33000 75 ASN B N 1
ATOM 1329 C CA . ASN B 1 76 ? -23.26000 15.09400 14.43400 1.000 24.39000 75 ASN B CA 1
ATOM 1330 C C . ASN B 1 76 ? -23.86100 13.72600 14.10900 1.000 31.04000 75 ASN B C 1
ATOM 1331 O O . ASN B 1 76 ? -25.07600 13.55600 13.98900 1.000 30.60000 75 ASN B O 1
ATOM 1336 N N . SER B 1 77 ? -22.98100 12.73900 13.94400 1.000 23.21000 76 SER B N 1
ATOM 1337 C CA . SER B 1 77 ? -23.36900 11.42300 13.45400 1.000 22.68000 76 SER B CA 1
ATOM 1338 C C . SER B 1 77 ? -22.58900 10.35800 14.21900 1.000 21.23000 76 SER B C 1
ATOM 1339 O O . SER B 1 77 ? -21.95900 10.63100 15.24500 1.000 24.88000 76 SER B O 1
ATOM 1342 N N . SER B 1 78 ? -22.65100 9.12500 13.71700 1.000 19.90000 77 SER B N 1
ATOM 1343 C CA . SER B 1 78 ? -21.87000 8.02100 14.25800 1.000 24.12000 77 SER B CA 1
ATOM 1344 C C . SER B 1 78 ? -21.56400 7.04200 13.13600 1.000 24.31000 77 SER B C 1
ATOM 1345 O O . SER B 1 78 ? -22.22300 7.03600 12.09100 1.000 21.76000 77 SER B O 1
ATOM 1348 N N . PHE B 1 79 ? -20.54200 6.21700 13.35600 1.000 18.04000 78 PHE B N 1
ATOM 1349 C CA . PHE B 1 79 ? -20.17700 5.20800 12.36900 1.000 15.78000 78 PHE B CA 1
ATOM 1350 C C . PHE B 1 79 ? -19.43700 4.08000 13.06200 1.000 15.02000 78 PHE B C 1
ATOM 1351 O O . PHE B 1 79 ? -18.89900 4.24700 14.15800 1.000 15.49000 78 PHE B O 1
ATOM 1359 N N . ASP B 1 80 ? -19.46400 2.91300 12.42400 1.000 14.37000 79 ASP B N 1
ATOM 1360 C CA . ASP B 1 80 ? -18.79300 1.72400 12.92500 1.000 14.21000 79 ASP B CA 1
ATOM 1361 C C . ASP B 1 80 ? -17.57700 1.40800 12.06800 1.000 15.02000 79 ASP B C 1
ATOM 1362 O O . ASP B 1 80 ? -17.53800 1.71600 10.87100 1.000 13.73000 79 ASP B O 1
ATOM 1367 N N . LEU B 1 81 ? -16.58000 0.78800 12.69900 1.000 13.74000 80 LEU B N 1
ATOM 1368 C CA . LEU B 1 81 ? -15.36300 0.37800 12.01400 1.000 13.07000 80 LEU B CA 1
ATOM 1369 C C . LEU B 1 81 ? -15.01000 -1.04700 12.40100 1.000 10.32000 80 LEU B C 1
ATOM 1370 O O . LEU B 1 81 ? -15.09500 -1.41300 13.57800 1.000 12.91000 80 LEU B O 1
ATOM 1375 N N . GLN B 1 82 ? -14.59800 -1.84000 11.41500 1.000 11.55000 81 GLN B N 1
ATOM 1376 C CA . GLN B 1 82 ? -13.97600 -3.13300 11.64800 1.000 12.98000 81 GLN B CA 1
ATOM 1377 C C . GLN B 1 82 ? -12.52300 -3.00100 11.23900 1.000 14.77000 81 GLN B C 1
ATOM 1378 O O . GLN B 1 82 ? -12.21900 -2.44500 10.17500 1.000 14.21000 81 GLN B O 1
ATOM 1384 N N . VAL B 1 83 ? -11.63300 -3.47800 12.10400 1.000 11.84000 82 VAL B N 1
ATOM 1385 C CA . VAL B 1 83 ? -10.19700 -3.36600 11.91000 1.000 10.48000 82 VAL B CA 1
ATOM 1386 C C . VAL B 1 83 ? -9.66300 -4.78500 12.01000 1.000 9.66000 82 VAL B C 1
ATOM 1387 O O . VAL B 1 83 ? -9.83800 -5.43100 13.04900 1.000 13.01000 82 VAL B O 1
ATOM 1391 N N . GLU B 1 84 ? -9.04700 -5.27600 10.93800 1.000 11.28000 83 GLU B N 1
ATOM 1392 C CA . GLU B 1 84 ? -8.52800 -6.63900 10.91900 1.000 13.71000 83 GLU B CA 1
ATOM 1393 C C . GLU B 1 84 ? -7.04000 -6.71400 11.21500 1.000 16.16000 83 GLU B C 1
ATOM 1394 O O . GLU B 1 84 ? -6.56400 -7.75800 11.67100 1.000 17.27000 83 GLU B O 1
ATOM 1400 N N A VAL B 1 85 ? -6.29600 -5.64600 10.93700 0.580 13.40000 84 VAL B N 1
ATOM 1401 N N B VAL B 1 85 ? -6.29700 -5.63900 10.95000 0.420 13.41000 84 VAL B N 1
ATOM 1402 C CA A VAL B 1 85 ? -4.89700 -5.50500 11.32200 0.580 14.06000 84 VAL B CA 1
ATOM 1403 C CA B VAL B 1 85 ? -4.89200 -5.51200 11.31300 0.420 14.05000 84 VAL B CA 1
ATOM 1404 C C A VAL B 1 85 ? -4.76000 -4.12000 11.93500 0.580 12.19000 84 VAL B C 1
ATOM 1405 C C B VAL B 1 85 ? -4.72700 -4.11600 11.89600 0.420 12.18000 84 VAL B C 1
ATOM 1406 O O A VAL B 1 85 ? -5.49700 -3.19800 11.57500 0.580 12.20000 84 VAL B O 1
ATOM 1407 O O B VAL B 1 85 ? -5.40800 -3.17800 11.47400 0.420 12.37000 84 VAL B O 1
ATOM 1414 N N . ALA B 1 86 ? -3.83800 -3.98000 12.88600 1.000 11.86000 85 ALA B N 1
ATOM 1415 C CA . ALA B 1 86 ? -3.63600 -2.67800 13.52800 1.000 10.20000 85 ALA B CA 1
ATOM 1416 C C . ALA B 1 86 ? -3.34700 -1.62500 12.46800 1.000 9.92000 85 ALA B C 1
ATOM 1417 O O . ALA B 1 86 ? -2.50800 -1.83100 11.58700 1.000 11.49000 85 ALA B O 1
ATOM 1419 N N . THR B 1 87 ? -4.08000 -0.51200 12.53900 1.000 8.79000 86 THR B N 1
ATOM 1420 C CA . THR B 1 87 ? -4.15400 0.43900 11.44200 1.000 9.01000 86 THR B CA 1
ATOM 1421 C C . THR B 1 87 ? -3.93600 1.84300 11.97700 1.000 8.59000 86 THR B C 1
ATOM 1422 O O . THR B 1 87 ? -4.56200 2.24400 12.96500 1.000 9.17000 86 THR B O 1
ATOM 1426 N N . ALA B 1 88 ? -3.04300 2.58000 11.32600 1.000 8.19000 87 ALA B N 1
ATOM 1427 C CA . ALA B 1 88 ? -2.78800 3.97600 11.64500 1.000 8.38000 87 ALA B CA 1
ATOM 1428 C C . ALA B 1 88 ? -3.60000 4.87700 10.72500 1.000 7.44000 87 ALA B C 1
ATOM 1429 O O . ALA B 1 88 ? -3.82000 4.56800 9.55200 1.000 7.63000 87 ALA B O 1
ATOM 1431 N N . TYR B 1 89 ? -4.05000 6.00900 11.26500 1.000 7.72000 88 TYR B N 1
ATOM 1432 C CA . TYR B 1 89 ? -4.92900 6.90900 10.53300 1.000 8.41000 88 TYR B CA 1
ATOM 1433 C C . TYR B 1 89 ? -4.57000 8.35100 10.86900 1.000 7.58000 88 TYR B C 1
ATOM 1434 O O . TYR B 1 89 ? -3.97700 8.64400 11.90600 1.000 8.47000 88 TYR B O 1
ATOM 1443 N N . LEU B 1 90 ? -4.96000 9.24400 9.97400 1.000 8.57000 89 LEU B N 1
ATOM 1444 C CA . LEU B 1 90 ? -4.94900 10.68200 10.19700 1.000 8.08000 89 LEU B CA 1
ATOM 1445 C C . LEU B 1 90 ? -6.39700 11.14700 10.22900 1.000 9.18000 89 LEU B C 1
ATOM 1446 O O . LEU B 1 90 ? -7.21300 10.71500 9.40800 1.000 11.89000 89 LEU B O 1
ATOM 1451 N N . CYS B 1 91 ? -6.73900 12.00000 11.18700 1.000 8.14000 90 CYS B N 1
ATOM 1452 C CA . CYS B 1 91 ? -8.09200 12.52000 11.2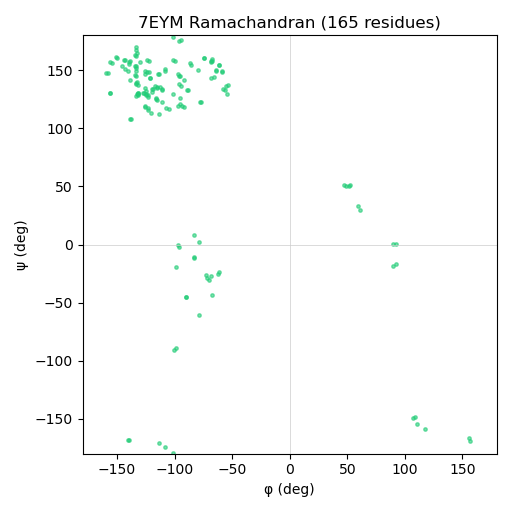7200 1.000 11.71000 90 CYS B CA 1
ATOM 1453 C C . CYS B 1 91 ? -8.01700 14.04000 11.26400 1.000 11.50000 90 CYS B C 1
ATOM 1454 O O . CYS B 1 91 ? -7.24900 14.64000 12.02500 1.000 12.07000 90 CYS B O 1
ATOM 1457 N N . GLU B 1 92 ? -8.79800 14.65300 10.38400 1.000 11.32000 91 GLU B N 1
ATOM 1458 C CA . GLU B 1 92 ? -8.81400 16.09300 10.20400 1.000 12.68000 91 GLU B CA 1
ATOM 1459 C C . GLU B 1 92 ? -10.24900 16.58900 10.16100 1.000 13.62000 91 GLU B C 1
ATOM 1460 O O . GLU B 1 92 ? -11.17000 15.86100 9.78000 1.000 14.86000 91 GLU B O 1
ATOM 1466 N N . PHE B 1 93 ? -10.43000 17.84800 10.54300 1.000 13.21000 92 PHE B N 1
ATOM 1467 C CA . PHE B 1 93 ? -11.66600 18.54100 10.21600 1.000 15.08000 92 PHE B CA 1
ATOM 1468 C C . PHE B 1 93 ? -11.74700 18.75400 8.70700 1.000 24.07000 92 PHE B C 1
ATOM 1469 O O . PHE B 1 93 ? -10.74600 18.71800 7.98500 1.000 25.42000 92 PHE B O 1
ATOM 1477 N N . LEU B 1 94 ? -12.96400 18.98100 8.23300 1.000 27.32000 93 LEU B N 1
ATOM 1478 C CA . LEU B 1 94 ? -13.22700 19.18900 6.81200 1.000 28.46000 93 LEU B CA 1
ATOM 1479 C C . LEU B 1 94 ? -12.90500 20.57700 6.26700 1.000 36.97000 93 LEU B C 1
ATOM 1480 O O . LEU B 1 94 ? -12.05200 20.70300 5.37600 1.000 37.67000 93 LEU B O 1
ATOM 1485 N N . PRO B 1 95 ? -13.54800 21.64800 6.78700 1.000 43.07000 94 PRO B N 1
ATOM 1486 C CA . PRO B 1 95 ? -13.72400 22.89100 6.01000 1.000 51.03000 94 PRO B CA 1
ATOM 1487 C C . PRO B 1 95 ? -12.47500 23.50800 5.38900 1.000 51.79000 94 PRO B C 1
ATOM 1488 O O . PRO B 1 95 ? -12.41300 23.45900 4.15800 1.000 49.85000 94 PRO B O 1
#

Organism: Vibrio cholerae serotype O1 (strain ATCC 39315 / El Tor Inaba N16961) (NCBI:txid243277)

Nearest PDB structures (foldseek):
  7eym-assembly1_B  TM=1.011E+00  e=3.563E-17  Vibrio cholerae
  2oyz-assembly1_A-2  TM=9.852E-01  e=4.667E-13  Vibrio parahaemolyticus RIMD 2210633
  7eyj-assembly1_A  TM=9.681E-01  e=1.808E-12  Escherichia coli K-12
  7eyp-assembly1_B  TM=9.654E-01  e=1.720E-12  Pseudomonas aeruginosa
  7eyl-assembly1_B  TM=9.664E-01  e=3.471E-12  Salmonella enterica

Solvent-accessible surface area: 9325 Å² total; per-residue (Å²): 146,101,1,111,46,53,78,89,89,151,17,49,0,36,6,0,4,0,67,37,190,136,31,84,6,37,0,0,0,5,1,67,34,112,11,75,41,59,17,43,47,51,33,77,5,32,2,26,28,18,27,0,21,0,70,49,113,120,20,94,102,91,57,73,29,66,59,67,78,51,5,74,3,61,25,138,28,52,6,50,0,50,3,133,46,6,0,0,13,12,24,31,133,54,108,153,189,6,123,41,57,74,90,85,154,20,46,1,29,7,0,5,1,65,36,175,108,30,79,4,35,0,0,0,4,0,56,33,114,14,80,42,56,17,46,45,46,39,102,6,27,1,26,40,17,29,0,24,0,68,48,109,118,17,96,110,94,54,75,30,65,61,61,79,29,7,80,2,61,22,138,27,52,6,49,0,50,3,135,63,4,0,0,14,13,23,36,121,68,159

Sequence (190 aa):
SMIKENVYFDGNVKSLGFSQQDGESTVVGVMAPGQYTTFGTGAPEERMMTVVKGALTIKRVTDADWVTFTAGEAFEVAGNSSFDLQVEVATAYLCEFLPAMIKENVYFDGNVKSLGFSQQDGESTTVVGVMAPGQYTFGTGAPERMMTVVKGALTIKRVTDADWVTFTAGEAFEVAGNSSFDLQVEVVATAYLCEFLP

Foldseek 3Di:
DQWDWDADDPRQKIWIWHADPVGIKIKIKGAADKDKDFAAAKKKKAWQAAWKFKDFPPDPDTHIDHHGGMDIHHHRGMMMIGGHHITMMMMGGDDD/DWDWDADDVRQKIWIWDADPVGIKIKIKGAADKDKDFAAAKKKKAWQAAKKFKAFPPDPDTDIDHHGDMDIHHHGGMMMIGGHHITMMMMDGDD

InterPro domains:
  IPR009664 Pyrimidine/purine nucleoside phosphorylase [MF_01537] (1-93)
  IPR009664 Pyrimidine/purine nucleoside phosphorylase [PF06865] (3-92)
  IPR009664 Pyrimidine/purine nucleoside phosphorylase [PTHR36540] (2-93)
  IPR011051 RmlC-like cupin domain superfamily [SSF51182] (1-93)
  IPR014710 RmlC-like jelly roll fold [G3DSA:2.60.120.10] (1-93)

B-factor: mean 17.44, std 8.6, range [6.26, 83.77]

Secondary structure (DSSP, 8-state):
--SEEEEEGGGTEEEEEEEETTEEEEEEEE-SEEEEEE-SS-EEEEEEESEEEEE-TT-SS-EEEETT-EEEE-SS-EEEEEESS-EEEEEEEPP-/--EEEEEGGGTEEEEEEEETTEEEEEEEE-SEEEEEE-SS-EEEEEEESEEEEE-TT-SS-EEEETT-EEEE-SS-EEEEEESS-EEEEEEE--

Radius of gyration: 16.64 Å; Cα contacts (8 Å, |Δi|>4): 544; chains: 2; bounding box: 52×37×27 Å